Protein AF-A0A6L4A248-F1 (afdb_monomer_lite)

Radius of gyration: 23.21 Å; chains: 1; bounding box: 65×29×70 Å

pLDDT: mean 85.52, std 13.16, range [39.88, 97.88]

Secondary structure (DSSP, 8-state):
-PPPP----SS-GGGS-EEEEETTEEEEEE-SSSP---------TTS-EEEEEEEEEEETTEEEEEE-SSS-EEGGGEEEEETTEEEEGGGGSSSEE-TT-EEEEESSTTPPPPTTSSSS-S-EEEEE--S--GGGS-EEEEETTEEEEEE-SSEEEEEEEEEGGGTS-TTS-S--TT-EE--S-B-TTT-PBPPTT---HHHHHHHTT-EEEE-SS-EEEE-TT--EEEE--HHHHHHHHHHHHT-TTEEEEE----SSGGGGEEEEE-

Foldseek 3Di:
DDDDDDDDDDPPPLVAKDFDDDPNHGQDIAHHPPRDGDRDPPDDPPFQKDKWKWKWADDQFKIKIFTQDQFKAFQLFKKKDDPQDIDGHCLQVDGTAHHGAMEMEGQDPPDDDGPPPPPPRPDYHYRYDPRDPPVVAKIFIGGNNHTQDIDHDRMDMTMDMDRLVSQQDPQLADDGPRKDFDAQFAALPPRDGDHTQDFHPQNLLVVVVFGWDDDLAFIFTAHPVRDGDGTCDQVNQQVRLCNRRVNSQKGWGQCAPDPRSHRSIGIMGD

Structure (mmCIF, N/CA/C/O backbone):
data_AF-A0A6L4A248-F1
#
_entry.id   AF-A0A6L4A248-F1
#
loop_
_atom_site.group_PDB
_atom_site.id
_atom_site.type_symbol
_atom_site.label_atom_id
_atom_site.label_alt_id
_atom_site.label_comp_id
_atom_site.label_asym_id
_atom_site.label_entity_id
_atom_site.label_seq_id
_atom_site.pdbx_PDB_ins_code
_atom_site.Cartn_x
_atom_site.Cartn_y
_atom_site.Cartn_z
_atom_site.occupancy
_atom_site.B_iso_or_equiv
_atom_site.auth_seq_id
_atom_site.auth_comp_id
_atom_site.auth_asym_id
_atom_site.auth_atom_id
_atom_site.pdbx_PDB_model_num
ATOM 1 N N . MET A 1 1 ? -38.317 -0.278 -19.609 1.00 39.88 1 MET A N 1
ATOM 2 C CA . MET A 1 1 ? -39.307 -1.100 -18.886 1.00 39.88 1 MET A CA 1
ATOM 3 C C . MET A 1 1 ? -38.969 -0.962 -17.417 1.00 39.88 1 MET A C 1
ATOM 5 O O . MET A 1 1 ? -37.850 -1.301 -17.061 1.00 39.88 1 MET A O 1
ATOM 9 N N . ALA A 1 2 ? -39.835 -0.339 -16.619 1.00 42.88 2 ALA A N 1
ATOM 10 C CA . ALA A 1 2 ? -39.637 -0.289 -15.173 1.00 42.88 2 ALA A CA 1
ATOM 11 C C . ALA A 1 2 ? -39.942 -1.686 -14.620 1.00 42.88 2 ALA A C 1
ATOM 13 O O . ALA A 1 2 ? -40.958 -2.265 -14.997 1.00 42.88 2 ALA A O 1
ATOM 14 N N . ALA A 1 3 ? -39.034 -2.250 -13.827 1.00 48.62 3 ALA A N 1
ATOM 15 C CA . ALA A 1 3 ? -39.308 -3.491 -13.117 1.00 48.62 3 ALA A CA 1
ATOM 16 C C . ALA A 1 3 ? -40.322 -3.202 -12.003 1.00 48.62 3 ALA A C 1
ATOM 18 O O . ALA A 1 3 ? -40.201 -2.183 -11.319 1.00 48.62 3 ALA A O 1
ATOM 19 N N . ASP A 1 4 ? -41.312 -4.077 -11.841 1.00 50.88 4 ASP A N 1
ATOM 20 C CA . ASP A 1 4 ? -42.254 -3.985 -10.729 1.00 50.88 4 ASP A CA 1
ATOM 21 C C . ASP A 1 4 ? -41.505 -4.148 -9.392 1.00 50.88 4 ASP A C 1
ATOM 23 O O . ASP A 1 4 ? -40.579 -4.964 -9.300 1.00 50.88 4 ASP A O 1
ATOM 27 N N . PRO A 1 5 ? -41.865 -3.380 -8.349 1.00 53.19 5 PRO A N 1
ATOM 28 C CA . PRO A 1 5 ? -41.214 -3.478 -7.051 1.00 53.19 5 PRO A CA 1
ATOM 29 C C . PRO A 1 5 ? -41.477 -4.848 -6.416 1.00 53.19 5 PRO A C 1
ATOM 31 O O . PRO A 1 5 ? -42.614 -5.312 -6.337 1.00 53.19 5 PRO A O 1
ATOM 34 N N . VAL A 1 6 ? -40.417 -5.485 -5.917 1.00 50.41 6 VAL A N 1
ATOM 35 C CA . VAL A 1 6 ? -40.531 -6.694 -5.095 1.00 50.41 6 VAL A CA 1
ATOM 36 C C . VAL A 1 6 ? -40.954 -6.270 -3.690 1.00 50.41 6 VAL A C 1
ATOM 38 O O . VAL A 1 6 ? -40.183 -5.637 -2.973 1.00 50.41 6 VAL A O 1
ATOM 41 N N . VAL A 1 7 ? -42.182 -6.608 -3.296 1.00 51.91 7 VAL A N 1
ATOM 42 C CA . VAL A 1 7 ? -42.693 -6.372 -1.939 1.00 51.91 7 VAL A CA 1
ATOM 43 C C . VAL A 1 7 ? -42.451 -7.628 -1.107 1.00 51.91 7 VAL A C 1
ATOM 45 O O . VAL A 1 7 ? -43.005 -8.686 -1.400 1.00 51.91 7 VAL A O 1
ATOM 48 N N . ILE A 1 8 ? -41.611 -7.522 -0.078 1.00 55.53 8 ILE A N 1
ATOM 49 C CA . ILE A 1 8 ? -41.390 -8.595 0.897 1.00 55.53 8 ILE A CA 1
ATOM 50 C C . ILE A 1 8 ? -42.222 -8.270 2.141 1.00 55.53 8 ILE A C 1
ATOM 52 O O . ILE A 1 8 ? -41.874 -7.374 2.906 1.00 55.53 8 ILE A O 1
ATOM 56 N N . GLU A 1 9 ? -43.326 -8.989 2.349 1.00 45.53 9 GLU A N 1
ATOM 57 C CA . GLU A 1 9 ? -44.131 -8.882 3.571 1.00 45.53 9 GLU A CA 1
ATOM 58 C C . GLU A 1 9 ? -43.537 -9.775 4.673 1.00 45.53 9 GLU A C 1
ATOM 60 O O . GLU A 1 9 ? -43.571 -11.004 4.600 1.00 45.53 9 GLU A O 1
ATOM 65 N N . GLY A 1 10 ? -42.970 -9.155 5.708 1.00 54.38 10 GLY A N 1
ATOM 66 C CA . GLY A 1 10 ? -42.380 -9.833 6.862 1.00 54.38 10 GLY A CA 1
ATOM 67 C C . GLY A 1 10 ? -42.195 -8.877 8.041 1.00 54.38 10 GLY A C 1
ATOM 68 O O . GLY A 1 10 ? -42.357 -7.668 7.886 1.00 54.38 10 GLY A O 1
ATOM 69 N N . LYS A 1 11 ? -41.881 -9.418 9.232 1.00 57.53 11 LYS A N 1
ATOM 70 C CA . LYS A 1 11 ? -41.545 -8.626 10.435 1.00 57.53 11 LYS A CA 1
ATOM 71 C C . LYS A 1 11 ? -40.567 -7.506 10.071 1.00 57.53 11 LYS A C 1
ATOM 73 O O . LYS A 1 11 ? -39.639 -7.755 9.311 1.00 57.53 11 LYS A O 1
ATOM 78 N N . GLU A 1 12 ? -40.793 -6.330 10.651 1.00 71.25 12 GLU A N 1
ATOM 79 C CA . GLU A 1 12 ? -40.175 -5.028 10.359 1.00 71.25 12 GLU A CA 1
ATOM 80 C C . GLU A 1 12 ? -38.639 -5.007 10.521 1.00 71.25 12 GLU A C 1
ATOM 82 O O . GLU A 1 12 ? -38.098 -4.323 11.387 1.00 71.25 12 GLU A O 1
ATOM 87 N N . PHE A 1 13 ? -37.916 -5.763 9.696 1.00 64.81 13 PHE A N 1
ATOM 88 C CA . PHE A 1 13 ? -36.454 -5.861 9.728 1.00 64.81 13 PHE A CA 1
ATOM 89 C C . PHE A 1 13 ? -35.781 -4.530 9.368 1.00 64.81 13 PHE A C 1
ATOM 91 O O . PHE A 1 13 ? -34.622 -4.316 9.692 1.00 64.81 13 PHE A O 1
ATOM 98 N N . TRP A 1 14 ? -36.526 -3.622 8.736 1.00 69.06 14 TRP A N 1
ATOM 99 C CA . TRP A 1 14 ? -36.091 -2.282 8.349 1.00 69.06 14 TRP A CA 1
ATOM 100 C C . TRP A 1 14 ? -36.089 -1.261 9.497 1.00 69.06 14 TRP A C 1
ATOM 102 O O . TRP A 1 14 ? -35.773 -0.096 9.271 1.00 69.06 14 TRP A O 1
ATOM 112 N N . LYS A 1 15 ? -36.467 -1.654 10.722 1.00 75.50 15 LYS A N 1
ATOM 113 C CA . LYS A 1 15 ? -36.407 -0.770 11.902 1.00 75.50 15 LYS A CA 1
ATOM 114 C C . LYS A 1 15 ? -35.016 -0.655 12.523 1.00 75.50 15 LYS A C 1
ATOM 116 O O . LYS A 1 15 ? -34.800 0.234 13.342 1.00 75.50 15 LYS A O 1
ATOM 121 N N . GLU A 1 16 ? -34.099 -1.536 12.147 1.00 71.88 16 GLU A N 1
ATOM 122 C CA . GLU A 1 16 ? -32.708 -1.528 12.590 1.0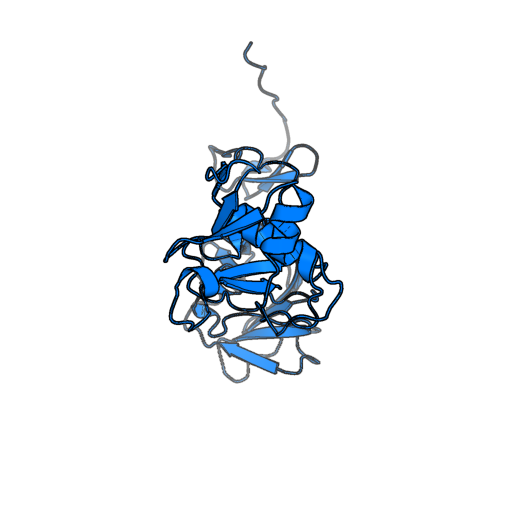0 71.88 16 GLU A CA 1
ATOM 123 C C . GLU A 1 16 ? -31.786 -1.492 11.365 1.00 71.88 16 GLU A C 1
ATOM 125 O O . GLU A 1 16 ? -32.207 -1.914 10.286 1.00 71.88 16 GLU A O 1
ATOM 130 N N . PRO A 1 17 ? -30.540 -1.004 11.496 1.00 74.44 17 PRO A N 1
ATOM 131 C CA . PRO A 1 17 ? -29.588 -1.028 10.399 1.00 74.44 17 PRO A CA 1
ATOM 132 C C . PRO A 1 17 ? -29.391 -2.441 9.847 1.00 74.44 17 PRO A C 1
ATOM 134 O O . PRO A 1 17 ? -29.065 -3.363 10.596 1.00 74.44 17 PRO A O 1
ATOM 137 N N . PHE A 1 18 ? -29.552 -2.614 8.535 1.00 77.75 18 PHE A N 1
ATOM 138 C CA . PHE A 1 18 ? -29.383 -3.915 7.884 1.00 77.75 18 PHE A CA 1
ATOM 139 C C . PHE A 1 18 ? -28.429 -3.845 6.695 1.00 77.75 18 PHE A C 1
ATOM 141 O O . PHE A 1 18 ? -28.383 -2.856 5.966 1.00 77.75 18 PHE A O 1
ATOM 148 N N . ALA A 1 19 ? -27.660 -4.914 6.496 1.00 73.88 19 ALA A N 1
ATOM 149 C CA . ALA A 1 19 ? -26.814 -5.089 5.322 1.00 73.88 19 ALA A CA 1
ATOM 150 C C . ALA A 1 19 ? -27.663 -5.430 4.094 1.00 73.88 19 ALA A C 1
ATOM 152 O O . ALA A 1 19 ? -28.585 -6.245 4.166 1.00 73.88 19 ALA A O 1
ATOM 153 N N . VAL A 1 20 ? -27.309 -4.857 2.950 1.00 78.62 20 VAL A N 1
ATOM 154 C CA . VAL A 1 20 ? -27.891 -5.187 1.652 1.00 78.62 20 VAL A CA 1
ATOM 155 C C . VAL A 1 20 ? -26.836 -5.899 0.822 1.00 78.62 20 VAL A C 1
ATOM 157 O O . VAL A 1 20 ? -25.714 -5.415 0.674 1.00 78.62 20 VAL A O 1
ATOM 160 N N . TYR A 1 21 ? -27.208 -7.054 0.276 1.00 72.81 21 TYR A N 1
ATOM 161 C CA . TYR A 1 21 ? -26.350 -7.876 -0.569 1.00 72.81 21 TYR A CA 1
ATOM 162 C C . TYR A 1 21 ? -26.953 -8.002 -1.969 1.00 72.81 21 TYR A C 1
ATOM 164 O O . TYR A 1 21 ? -28.164 -8.166 -2.114 1.00 72.81 21 TYR A O 1
ATOM 172 N N . TYR A 1 22 ? -26.105 -7.977 -2.993 1.00 72.00 22 TYR A N 1
ATOM 173 C CA . TYR A 1 22 ? -26.447 -8.330 -4.366 1.00 72.00 22 TYR A CA 1
ATOM 174 C C . TYR A 1 22 ? -25.532 -9.469 -4.807 1.00 72.00 22 TYR A C 1
ATOM 176 O O . TYR A 1 22 ? -24.316 -9.306 -4.817 1.00 72.00 22 TYR A O 1
ATOM 184 N N . ASP A 1 23 ? -26.114 -10.625 -5.130 1.00 67.31 23 ASP A N 1
ATOM 185 C CA . ASP A 1 23 ? -25.369 -11.824 -5.543 1.00 67.31 23 ASP A CA 1
ATOM 186 C C . ASP A 1 23 ? -24.220 -12.179 -4.576 1.00 67.31 23 ASP A C 1
ATOM 188 O O . ASP A 1 23 ? -23.070 -12.347 -4.966 1.00 67.31 23 ASP A O 1
ATOM 192 N N . THR A 1 24 ? -24.523 -12.216 -3.271 1.00 60.50 24 THR A N 1
ATOM 193 C CA . THR A 1 24 ? -23.576 -12.425 -2.146 1.00 60.50 24 THR A CA 1
ATOM 194 C C . THR A 1 24 ? -22.569 -11.300 -1.879 1.00 60.50 24 THR A C 1
ATOM 196 O O . THR A 1 24 ? -21.885 -11.323 -0.857 1.00 60.50 24 THR A O 1
ATOM 199 N N . VAL A 1 25 ? -22.521 -10.266 -2.719 1.00 55.03 25 VAL A N 1
ATOM 200 C CA . VAL A 1 25 ? -21.659 -9.096 -2.521 1.00 55.03 25 VAL A CA 1
ATOM 201 C C . VAL A 1 25 ? -22.379 -8.064 -1.664 1.00 55.03 25 VAL A C 1
ATOM 203 O O . VAL A 1 25 ? -23.478 -7.629 -2.001 1.00 55.03 25 VAL A O 1
ATOM 206 N N . LEU A 1 26 ? -21.756 -7.641 -0.564 1.00 68.38 26 LEU A N 1
ATOM 207 C CA . LEU A 1 26 ? -22.246 -6.526 0.246 1.00 68.38 26 LEU A CA 1
ATOM 208 C C . LEU A 1 26 ? -22.247 -5.241 -0.600 1.00 68.38 26 LEU A C 1
ATOM 210 O O . LEU A 1 26 ? -21.185 -4.752 -0.988 1.00 68.38 26 LEU A O 1
ATOM 214 N N . VAL A 1 27 ? -23.437 -4.705 -0.880 1.00 77.00 27 VAL A N 1
ATOM 215 C CA . VAL A 1 27 ? -23.632 -3.471 -1.664 1.00 77.00 27 VAL A CA 1
ATOM 216 C C . VAL A 1 27 ? -23.826 -2.238 -0.790 1.00 77.00 27 VAL A C 1
ATOM 218 O O . VAL A 1 27 ? -23.579 -1.129 -1.250 1.00 77.00 27 VAL A O 1
ATOM 221 N N . GLY A 1 28 ? -24.208 -2.406 0.474 1.00 73.88 28 GLY A N 1
ATOM 222 C CA . GLY A 1 28 ? -24.272 -1.305 1.429 1.00 73.88 28 GLY A CA 1
ATOM 223 C C . GLY A 1 28 ? -25.037 -1.677 2.687 1.00 73.88 28 GLY A C 1
ATOM 224 O O . GLY A 1 28 ? -25.410 -2.832 2.878 1.00 73.88 28 GLY A O 1
ATOM 225 N N . PHE A 1 29 ? -25.273 -0.689 3.541 1.00 75.62 29 PHE A N 1
ATOM 226 C CA . PHE A 1 29 ? -26.127 -0.820 4.713 1.00 75.62 29 PHE A CA 1
ATOM 227 C C . PHE A 1 29 ? -27.219 0.229 4.661 1.00 75.62 29 PHE A C 1
ATOM 229 O O . PHE A 1 29 ? -27.031 1.332 4.152 1.00 75.62 29 PHE A O 1
ATOM 236 N N . CYS A 1 30 ? -28.365 -0.147 5.192 1.00 80.50 30 CYS A N 1
ATOM 237 C CA . CYS A 1 30 ? -29.533 0.688 5.241 1.00 80.50 30 CYS A CA 1
ATOM 238 C C . CYS A 1 30 ? -29.743 1.170 6.671 1.00 80.50 30 CYS A C 1
ATOM 240 O O . CYS A 1 30 ? -30.209 0.406 7.508 1.00 80.50 30 CYS A O 1
ATOM 242 N N . GLU A 1 31 ? -29.344 2.407 6.968 1.00 75.00 31 GLU A N 1
ATOM 243 C CA . GLU A 1 31 ? -29.397 2.952 8.334 1.00 75.00 31 GLU A CA 1
ATOM 244 C C . GLU A 1 31 ? -30.699 3.705 8.643 1.00 75.00 31 GLU A C 1
ATOM 246 O O . GLU A 1 31 ? -31.037 3.898 9.810 1.00 75.00 31 GLU A O 1
ATOM 251 N N . SER A 1 32 ? -31.434 4.146 7.617 1.00 72.44 32 SER A N 1
ATOM 252 C CA . SER A 1 32 ? -32.710 4.854 7.769 1.00 72.44 32 SER A CA 1
ATOM 253 C C . SER A 1 32 ?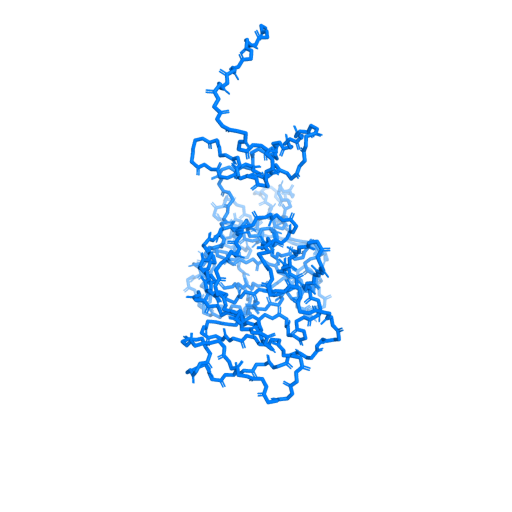 -33.597 4.705 6.530 1.00 72.44 32 SER A C 1
ATOM 255 O O . SER A 1 32 ? -33.117 4.399 5.439 1.00 72.44 32 SER A O 1
ATOM 257 N N . ASP A 1 33 ? -34.899 4.912 6.715 1.00 71.62 33 ASP A N 1
ATOM 258 C CA . ASP A 1 33 ? -35.909 4.922 5.654 1.00 71.62 33 ASP A CA 1
ATOM 259 C C . ASP A 1 33 ? -36.194 6.384 5.232 1.00 71.62 33 ASP A C 1
ATOM 261 O O . ASP A 1 33 ? -36.547 7.188 6.104 1.00 71.62 33 ASP A O 1
ATOM 265 N N . PRO A 1 34 ? -36.037 6.778 3.947 1.00 70.06 34 PRO A N 1
ATOM 266 C CA . PRO A 1 34 ? -35.736 5.951 2.776 1.00 70.06 34 PRO A CA 1
ATOM 267 C C . PRO A 1 34 ? -34.256 5.621 2.576 1.00 70.06 34 PRO A C 1
ATOM 269 O O . PRO A 1 34 ? -33.368 6.465 2.685 1.00 70.06 34 PRO A O 1
ATOM 272 N N . CYS A 1 35 ? -34.024 4.381 2.155 1.00 75.19 35 CYS A N 1
ATOM 273 C CA . CYS A 1 35 ? -32.708 3.850 1.842 1.00 75.19 35 CYS A CA 1
ATOM 274 C C . CYS A 1 35 ? -32.262 4.229 0.431 1.00 75.19 35 CYS A C 1
ATOM 276 O O . CYS A 1 35 ? -32.857 3.776 -0.548 1.00 75.19 35 CYS A O 1
ATOM 278 N N . SER A 1 36 ? -31.191 5.009 0.305 1.00 73.25 36 SER A N 1
ATOM 279 C CA . SER A 1 36 ? -30.532 5.233 -0.986 1.00 73.25 36 SER A CA 1
ATOM 280 C C . SER A 1 36 ? -29.199 4.496 -1.005 1.00 73.25 36 SER A C 1
ATOM 282 O O . SER A 1 36 ? -28.270 4.876 -0.301 1.00 73.25 36 SER A O 1
ATOM 284 N N . LEU A 1 37 ? -29.118 3.428 -1.799 1.00 73.31 37 LEU A N 1
ATOM 285 C CA . LEU A 1 37 ? -27.870 2.714 -2.060 1.00 73.31 37 LEU A CA 1
ATOM 286 C C . LEU A 1 37 ? -27.261 3.257 -3.351 1.00 73.31 37 LEU A C 1
ATOM 288 O O . LEU A 1 37 ? -27.838 3.101 -4.428 1.00 73.31 37 LEU A O 1
ATOM 292 N N . GLU A 1 38 ? -26.091 3.880 -3.255 1.00 63.72 38 GLU A N 1
ATOM 293 C CA . GLU A 1 38 ? -25.296 4.198 -4.436 1.00 63.72 38 GLU A CA 1
ATOM 294 C C . GLU A 1 38 ? -24.506 2.957 -4.850 1.00 63.72 38 GLU A C 1
ATOM 296 O O . GLU A 1 38 ? -23.556 2.541 -4.187 1.00 63.72 38 GLU A O 1
ATOM 301 N N . PHE A 1 39 ? -24.898 2.350 -5.971 1.00 61.62 39 PHE A N 1
ATOM 302 C CA . PHE A 1 39 ? -24.076 1.334 -6.613 1.00 61.62 39 PHE A CA 1
ATOM 303 C C . PHE A 1 39 ? -22.828 2.021 -7.161 1.00 61.62 39 PHE A C 1
ATOM 305 O O . PHE A 1 39 ? -22.884 2.687 -8.198 1.00 61.62 39 PHE A O 1
ATOM 312 N N . ALA A 1 40 ? -21.700 1.867 -6.466 1.00 57.50 40 ALA A N 1
ATOM 313 C CA . ALA A 1 40 ? -20.421 2.285 -7.013 1.00 57.50 40 ALA A CA 1
ATOM 314 C C . ALA A 1 40 ? -20.237 1.606 -8.387 1.00 57.50 40 ALA A C 1
ATOM 316 O O . ALA A 1 40 ? -20.483 0.398 -8.502 1.00 57.50 40 ALA A O 1
ATOM 317 N N . PRO A 1 41 ? -19.851 2.352 -9.440 1.00 55.50 41 PRO A N 1
ATOM 318 C CA . PRO A 1 41 ? -19.616 1.770 -10.755 1.00 55.50 41 PRO A CA 1
ATOM 319 C C . PRO A 1 41 ? -18.637 0.606 -10.612 1.00 55.50 41 PRO A C 1
ATOM 321 O O . PRO A 1 41 ? -17.614 0.741 -9.938 1.00 55.50 41 PRO A O 1
ATOM 324 N N . GLN A 1 42 ? -18.973 -0.545 -11.203 1.00 50.94 42 GLN A N 1
ATOM 325 C CA . GLN A 1 42 ? -18.126 -1.731 -11.124 1.00 50.94 42 GLN A CA 1
ATOM 326 C C . GLN A 1 42 ? -16.733 -1.374 -11.643 1.00 50.94 42 GLN A C 1
ATOM 328 O O . GLN A 1 42 ? -16.558 -1.064 -12.823 1.00 50.94 42 GLN A O 1
ATOM 333 N N . GLN A 1 43 ? -15.755 -1.350 -10.736 1.00 55.44 43 GLN A N 1
ATOM 334 C CA . GLN A 1 43 ? -14.371 -1.092 -11.097 1.00 55.44 43 GLN A CA 1
ATOM 335 C C . GLN A 1 43 ? -13.890 -2.171 -12.075 1.00 55.44 43 GLN A C 1
ATOM 337 O O . GLN A 1 43 ? -14.368 -3.309 -12.014 1.00 55.44 43 GLN A O 1
ATOM 342 N N . PRO A 1 44 ? -12.982 -1.831 -13.006 1.00 55.59 44 PRO A N 1
ATOM 343 C CA . PRO A 1 44 ? -12.489 -2.776 -13.995 1.00 55.59 44 PRO A CA 1
ATOM 344 C C . PRO A 1 44 ? -11.975 -4.045 -13.309 1.00 55.59 44 PRO A C 1
ATOM 346 O O . PRO A 1 44 ? -11.101 -4.005 -12.448 1.00 55.59 44 PRO A O 1
ATOM 349 N N . ILE A 1 45 ? -12.529 -5.178 -13.734 1.00 59.22 45 ILE A N 1
ATOM 350 C CA . ILE A 1 45 ? -12.454 -6.510 -13.106 1.00 59.22 45 ILE A CA 1
ATOM 351 C C . ILE A 1 45 ? -11.025 -7.096 -13.007 1.00 59.22 45 ILE A C 1
ATOM 353 O O . ILE A 1 45 ? -10.848 -8.196 -12.499 1.00 59.22 45 ILE A O 1
ATOM 357 N N . ASN A 1 46 ? -10.005 -6.375 -13.483 1.00 78.19 46 ASN A N 1
ATOM 358 C CA . ASN A 1 46 ? -8.621 -6.841 -13.608 1.00 78.19 46 ASN A CA 1
ATOM 359 C C . ASN A 1 46 ? -7.598 -5.970 -12.856 1.00 78.19 46 ASN A C 1
ATOM 361 O O . ASN A 1 46 ? -6.396 -6.137 -13.067 1.00 78.19 46 ASN A O 1
ATOM 365 N N . GLU A 1 47 ? -8.026 -5.018 -12.023 1.00 79.75 47 GLU A N 1
ATOM 366 C CA . GLU A 1 47 ? -7.065 -4.273 -11.205 1.00 79.75 47 GLU A CA 1
ATOM 367 C C . GLU A 1 47 ? -6.452 -5.193 -10.128 1.00 79.75 47 GLU A C 1
ATOM 369 O O . GLU A 1 47 ? -7.200 -5.894 -9.442 1.00 79.75 47 GLU A O 1
ATOM 374 N N . PRO A 1 48 ? -5.115 -5.208 -9.945 1.00 82.62 48 PRO A N 1
ATOM 375 C CA . PRO A 1 48 ? -4.490 -5.926 -8.842 1.00 82.62 48 PRO A CA 1
ATOM 376 C C . PRO A 1 48 ? -5.084 -5.494 -7.499 1.00 82.62 48 PRO A C 1
ATOM 378 O O . PRO A 1 48 ? -5.202 -4.301 -7.213 1.00 82.62 48 PRO A O 1
ATOM 381 N N . GLN A 1 49 ? -5.427 -6.470 -6.662 1.00 87.38 49 GLN A N 1
ATOM 382 C CA . GLN A 1 49 ? -5.973 -6.233 -5.330 1.00 87.38 49 GLN A CA 1
ATOM 383 C C . GLN A 1 49 ? -5.008 -6.714 -4.250 1.00 87.38 49 GLN A C 1
ATOM 385 O O . GLN A 1 49 ? -4.284 -7.695 -4.433 1.00 87.38 49 GLN A O 1
ATOM 390 N N . VAL A 1 50 ? -5.034 -6.032 -3.107 1.00 87.94 50 VAL A N 1
ATOM 391 C CA . VAL A 1 50 ? -4.383 -6.477 -1.872 1.00 87.94 50 VAL A CA 1
ATOM 392 C C . VAL A 1 50 ? -5.467 -6.978 -0.927 1.00 87.94 50 VAL A C 1
ATOM 394 O O . VAL A 1 50 ? -6.409 -6.247 -0.617 1.00 87.94 50 VAL A O 1
ATOM 397 N N . GLY A 1 51 ? -5.345 -8.239 -0.513 1.00 91.69 51 GLY A N 1
ATOM 398 C CA . GLY A 1 51 ? -6.220 -8.852 0.481 1.00 91.69 51 GLY A CA 1
ATOM 399 C C . GLY A 1 51 ? -5.719 -8.583 1.896 1.00 91.69 51 GLY A C 1
ATOM 400 O O . GLY A 1 51 ? -4.537 -8.774 2.182 1.00 91.69 51 GLY A O 1
ATOM 401 N N . TYR A 1 52 ? -6.634 -8.178 2.767 1.00 95.12 52 TYR A N 1
ATOM 402 C CA . TYR A 1 52 ? -6.426 -7.935 4.185 1.00 95.12 52 TYR A CA 1
ATOM 403 C C . TYR A 1 52 ? -7.390 -8.787 5.012 1.00 95.12 52 TYR A C 1
ATOM 405 O O . TYR A 1 52 ? -8.510 -9.074 4.596 1.00 95.12 52 TYR A O 1
ATOM 413 N N . ALA A 1 53 ? -6.940 -9.156 6.201 1.00 96.44 53 ALA A N 1
ATOM 414 C CA . ALA A 1 53 ? -7.660 -9.928 7.196 1.00 96.44 53 ALA A CA 1
ATOM 415 C C . ALA A 1 53 ? -7.341 -9.300 8.550 1.00 96.44 53 ALA A C 1
ATOM 417 O O . ALA A 1 53 ? -6.175 -9.212 8.953 1.00 96.44 53 ALA A O 1
ATOM 418 N N . LEU A 1 54 ? -8.373 -8.810 9.224 1.00 96.06 54 LEU A N 1
ATOM 419 C CA . LEU A 1 54 ? -8.260 -8.128 10.506 1.00 96.06 54 LEU A CA 1
ATOM 420 C C . LEU A 1 54 ? -8.999 -8.916 11.559 1.00 96.06 54 LEU A C 1
ATOM 422 O O . LEU A 1 54 ? -10.097 -9.405 11.312 1.00 96.06 54 LEU A O 1
ATOM 426 N N . MET A 1 55 ? -8.432 -8.959 12.754 1.00 96.19 55 MET A N 1
ATOM 427 C CA . MET A 1 55 ? -9.175 -9.323 13.948 1.00 96.19 55 MET A CA 1
ATOM 428 C C . MET A 1 55 ? -9.302 -8.082 14.821 1.00 96.19 55 MET A C 1
ATOM 430 O O . MET A 1 55 ? -8.305 -7.444 15.157 1.00 96.19 55 MET A O 1
ATOM 434 N N . ILE A 1 56 ? -10.534 -7.730 15.166 1.00 96.38 56 ILE A N 1
ATOM 435 C CA . ILE A 1 56 ? -10.841 -6.602 16.038 1.00 96.38 56 ILE A CA 1
ATOM 436 C C . ILE A 1 56 ? -11.440 -7.168 17.315 1.00 96.38 56 ILE A C 1
ATOM 438 O O . ILE A 1 56 ? -12.400 -7.935 17.271 1.00 96.38 56 ILE A O 1
ATOM 442 N N . GLY A 1 57 ? -10.852 -6.801 18.446 1.00 95.19 57 GLY A N 1
ATOM 443 C CA . GLY A 1 57 ? -11.303 -7.194 19.773 1.00 95.19 57 GLY A CA 1
ATOM 444 C C . GLY A 1 57 ? -11.612 -5.964 20.603 1.00 95.19 57 GLY A C 1
ATOM 445 O O . GLY A 1 57 ? -10.932 -4.949 20.483 1.00 95.19 57 GLY A O 1
ATOM 446 N N . ARG A 1 58 ? -12.619 -6.044 21.462 1.00 94.00 58 ARG A N 1
ATOM 447 C CA . ARG A 1 58 ? -12.979 -4.963 22.375 1.00 94.00 58 ARG A CA 1
ATOM 448 C C . ARG A 1 58 ? -13.292 -5.485 23.766 1.00 94.00 58 ARG A C 1
ATOM 450 O O . ARG A 1 58 ? -13.785 -6.598 23.938 1.00 94.00 58 ARG A O 1
ATOM 457 N N . ASP A 1 59 ? -13.026 -4.624 24.730 1.00 92.88 59 ASP A N 1
ATOM 458 C CA . ASP A 1 59 ? -13.455 -4.715 26.115 1.00 92.88 59 ASP A CA 1
ATOM 459 C C . ASP A 1 59 ? -13.986 -3.331 26.535 1.00 92.88 59 ASP A C 1
ATOM 461 O O . ASP A 1 59 ? -13.913 -2.353 25.784 1.00 92.88 59 ASP A O 1
ATOM 465 N N . LYS A 1 60 ? -14.514 -3.228 27.751 1.00 90.81 60 LYS A N 1
ATOM 466 C CA . LYS A 1 60 ? -15.030 -1.991 28.331 1.00 90.81 60 LYS A CA 1
ATOM 467 C C . LYS A 1 60 ? -14.029 -0.837 28.246 1.00 90.81 60 LYS A C 1
ATOM 469 O O . LYS A 1 60 ? -14.409 0.292 27.975 1.00 90.81 60 LYS A O 1
ATOM 474 N N . ASP A 1 61 ? -12.748 -1.112 28.474 1.00 90.06 61 ASP A N 1
ATOM 475 C CA . ASP A 1 61 ? -11.719 -0.072 28.580 1.00 90.06 61 ASP A CA 1
ATOM 476 C C . ASP A 1 61 ? -10.704 -0.097 27.424 1.00 90.06 61 ASP A C 1
ATOM 478 O O . ASP A 1 61 ? -9.738 0.674 27.438 1.00 90.06 61 ASP A O 1
ATOM 482 N N . SER A 1 62 ? -10.885 -0.982 26.436 1.00 91.88 62 SER A N 1
ATOM 483 C CA . SER A 1 62 ? -9.924 -1.141 25.345 1.00 91.88 62 SER A CA 1
ATOM 484 C C . SER A 1 62 ? -10.534 -1.607 24.024 1.00 91.88 62 SER A C 1
ATOM 486 O O . SER A 1 62 ? -11.530 -2.326 23.974 1.00 91.88 62 SER A O 1
ATOM 488 N N . LEU A 1 63 ? -9.884 -1.214 22.933 1.00 93.62 63 LEU A N 1
ATOM 489 C CA . LEU A 1 63 ? -10.174 -1.649 21.572 1.00 93.62 63 LEU A CA 1
ATOM 490 C C . LEU A 1 63 ? -8.856 -2.024 20.905 1.00 93.62 63 LEU A C 1
ATOM 492 O O . LEU A 1 63 ? -7.916 -1.237 20.911 1.00 93.62 63 LEU A O 1
ATOM 496 N N . ALA A 1 64 ? -8.783 -3.212 20.329 1.00 93.81 64 ALA A N 1
ATOM 497 C CA . ALA A 1 64 ? -7.593 -3.737 19.687 1.00 93.81 64 ALA A CA 1
ATOM 498 C C . ALA A 1 64 ? -7.876 -4.066 18.222 1.00 93.81 64 ALA A C 1
ATOM 500 O O . ALA A 1 64 ? -8.907 -4.659 17.904 1.00 93.81 64 ALA A O 1
ATOM 501 N N . VAL A 1 65 ? -6.937 -3.718 17.344 1.00 95.00 65 VAL A N 1
ATOM 502 C CA . VAL A 1 65 ? -6.928 -4.141 15.940 1.00 95.00 65 VAL A CA 1
ATOM 503 C C . VAL A 1 65 ? -5.646 -4.917 15.690 1.00 95.00 65 VAL A C 1
ATOM 505 O O . VAL A 1 65 ? -4.549 -4.415 15.935 1.00 95.00 65 VAL A O 1
ATOM 508 N N . PHE A 1 66 ? -5.796 -6.139 15.193 1.00 94.19 66 PHE A N 1
ATOM 509 C CA . PHE A 1 66 ? -4.715 -7.065 14.892 1.00 94.19 66 PHE A CA 1
ATOM 510 C C . PHE A 1 66 ? -4.684 -7.351 13.391 1.00 94.19 66 PHE A C 1
ATOM 512 O O . PHE A 1 66 ? -5.708 -7.723 12.807 1.00 94.19 66 PHE A O 1
ATOM 519 N N . ASN A 1 67 ? -3.514 -7.204 12.768 1.00 94.31 67 ASN A N 1
ATOM 520 C CA . ASN A 1 67 ? -3.336 -7.548 11.361 1.00 94.31 67 ASN A CA 1
ATOM 521 C C . ASN A 1 67 ? -2.961 -9.032 11.214 1.00 94.31 67 ASN A C 1
ATOM 523 O O . ASN A 1 67 ? -1.860 -9.443 11.582 1.00 94.31 67 ASN A O 1
ATOM 527 N N . LEU A 1 68 ? -3.875 -9.828 10.649 1.00 93.75 68 LEU A N 1
ATOM 528 C CA . LEU A 1 68 ? -3.669 -11.257 10.384 1.00 93.75 68 LEU A CA 1
ATOM 529 C C . LEU A 1 68 ? -2.941 -11.519 9.055 1.00 93.75 68 LEU A C 1
ATOM 531 O O . LEU A 1 68 ? -2.669 -12.673 8.724 1.00 93.75 68 LEU A O 1
ATOM 535 N N . THR A 1 69 ? -2.655 -10.482 8.262 1.00 91.56 69 THR A N 1
ATOM 536 C CA . THR A 1 69 ? -2.063 -10.641 6.927 1.00 91.56 69 THR A CA 1
ATOM 537 C C . THR A 1 69 ? -0.576 -10.391 6.879 1.00 91.56 69 THR A C 1
ATOM 539 O O . THR A 1 69 ? -0.012 -9.664 7.685 1.00 91.56 69 THR A O 1
ATOM 542 N N . VAL A 1 70 ? 0.060 -10.991 5.870 1.00 86.31 70 VAL A N 1
ATOM 543 C CA . VAL A 1 70 ? 1.487 -10.803 5.593 1.00 86.31 70 VAL A CA 1
ATOM 544 C C . VAL A 1 70 ? 1.793 -9.362 5.180 1.00 86.31 70 VAL A C 1
ATOM 546 O O . VAL A 1 70 ? 2.847 -8.840 5.536 1.00 86.31 70 VAL A O 1
ATOM 549 N N . ALA A 1 71 ? 0.879 -8.724 4.445 1.00 86.25 71 ALA A N 1
ATOM 550 C CA . ALA A 1 71 ? 1.027 -7.344 4.009 1.00 86.25 71 ALA A CA 1
ATOM 551 C C . ALA A 1 71 ? 0.842 -6.376 5.185 1.00 86.25 71 ALA A C 1
ATOM 553 O O . ALA A 1 71 ? -0.033 -6.564 6.032 1.00 86.25 71 ALA A O 1
ATOM 554 N N . GLY A 1 72 ? 1.631 -5.301 5.209 1.00 88.81 72 GLY A N 1
ATOM 555 C CA . GLY A 1 72 ? 1.384 -4.189 6.122 1.00 88.81 72 GLY A CA 1
ATOM 556 C C . GLY A 1 72 ? 0.032 -3.540 5.819 1.00 88.81 72 GLY A C 1
ATOM 557 O O . GLY A 1 72 ? -0.280 -3.284 4.655 1.00 88.81 72 GLY A O 1
ATOM 558 N N . LEU A 1 73 ? -0.766 -3.281 6.856 1.00 92.06 73 LEU A N 1
ATOM 559 C CA . LEU A 1 73 ? -2.057 -2.600 6.780 1.00 92.06 73 LEU A CA 1
ATOM 560 C C . LEU A 1 73 ? -1.880 -1.111 7.110 1.00 92.06 73 LEU A C 1
ATOM 562 O O . LEU A 1 73 ? -1.681 -0.784 8.283 1.00 92.06 73 LEU A O 1
ATOM 566 N N . PRO A 1 74 ? -1.989 -0.196 6.134 1.00 91.88 74 PRO A N 1
ATOM 567 C CA . PRO A 1 74 ? -1.992 1.238 6.399 1.00 91.88 74 PRO A CA 1
ATOM 568 C C . PRO A 1 74 ? -3.205 1.658 7.242 1.00 91.88 74 PRO A C 1
ATOM 570 O O . PRO A 1 74 ? -4.354 1.561 6.812 1.00 91.88 74 PRO A O 1
ATOM 573 N N . LEU A 1 75 ? -2.966 2.197 8.437 1.00 91.81 75 LEU A N 1
ATOM 574 C CA . LEU A 1 75 ? -4.045 2.634 9.330 1.00 91.81 75 LEU A CA 1
ATOM 575 C C . LEU A 1 75 ? -4.635 3.994 8.951 1.00 91.81 75 LEU A C 1
ATOM 577 O O . LEU A 1 75 ? -5.739 4.321 9.380 1.00 91.81 75 LEU A O 1
ATOM 581 N N . ALA A 1 76 ? -3.951 4.756 8.093 1.00 89.56 76 ALA A N 1
ATOM 582 C CA . ALA A 1 76 ? -4.435 6.038 7.580 1.00 89.56 76 ALA A CA 1
ATOM 583 C C . ALA A 1 76 ? -5.827 5.939 6.925 1.00 89.56 76 ALA A C 1
ATOM 585 O O . ALA A 1 76 ? -6.580 6.912 6.921 1.00 89.56 76 ALA A O 1
ATOM 586 N N . HIS A 1 77 ? -6.168 4.764 6.392 1.00 91.69 77 HIS A N 1
ATOM 587 C CA . HIS A 1 77 ? -7.430 4.510 5.704 1.00 91.69 77 HIS A CA 1
ATOM 588 C C . HIS A 1 77 ? -8.454 3.767 6.561 1.00 91.69 77 HIS A C 1
ATOM 590 O O . HIS A 1 77 ? -9.613 3.708 6.156 1.00 91.69 77 HIS A O 1
ATOM 596 N N . LEU A 1 78 ? -8.054 3.207 7.707 1.00 95.06 78 LEU A N 1
ATOM 597 C CA . LEU A 1 78 ? -8.945 2.462 8.588 1.00 95.06 78 LEU A CA 1
ATOM 598 C C . LEU A 1 78 ? -9.721 3.430 9.484 1.00 95.06 78 LEU A C 1
ATOM 600 O O . LEU A 1 78 ? -9.122 4.227 10.217 1.00 95.06 78 LEU A O 1
ATOM 604 N N . SER A 1 79 ? -11.046 3.307 9.476 1.00 95.12 79 SER A N 1
ATOM 605 C CA . SER A 1 79 ? -11.911 3.977 10.438 1.00 95.12 79 SER A CA 1
ATOM 606 C C . SER A 1 79 ? -12.952 3.041 11.045 1.00 95.12 79 SER A C 1
ATOM 608 O O . SER A 1 79 ? -13.506 2.163 10.388 1.00 95.12 79 SER A O 1
ATOM 610 N N . LEU A 1 80 ? -13.205 3.230 12.336 1.00 95.62 80 LEU A N 1
ATOM 611 C CA . LEU A 1 80 ? -14.226 2.540 13.115 1.00 95.62 80 LEU A CA 1
ATOM 612 C C . LEU A 1 80 ? -15.233 3.591 13.562 1.00 95.62 80 LEU A C 1
ATOM 614 O O . LEU A 1 80 ? -14.828 4.588 14.160 1.00 95.62 80 LEU A O 1
ATOM 618 N N . VAL A 1 81 ? -16.512 3.406 13.241 1.00 93.69 81 VAL A N 1
ATOM 619 C CA . VAL A 1 81 ? -17.522 4.465 13.385 1.00 93.69 81 VAL A CA 1
ATOM 620 C C . VAL A 1 81 ? -18.838 3.899 13.907 1.00 93.69 81 VAL A C 1
ATOM 622 O O . VAL A 1 81 ? -19.308 2.859 13.444 1.00 93.69 81 VAL A O 1
ATOM 625 N N . ASN A 1 82 ? -19.467 4.611 14.841 1.00 92.19 82 ASN A N 1
ATOM 626 C CA . ASN A 1 82 ? -20.890 4.472 15.136 1.00 92.19 82 ASN A CA 1
ATOM 627 C C . ASN A 1 82 ? -21.500 5.818 15.561 1.00 92.19 82 ASN A C 1
ATOM 629 O O . ASN A 1 82 ? -20.857 6.862 15.497 1.00 92.19 82 ASN A O 1
ATOM 633 N N . GLN A 1 83 ? -22.754 5.797 16.013 1.00 89.06 83 GLN A N 1
ATOM 634 C CA . GLN A 1 83 ? -23.483 7.003 16.428 1.00 89.06 83 GLN A CA 1
ATOM 635 C C . GLN A 1 83 ? -22.866 7.724 17.641 1.00 89.06 83 GLN A C 1
ATOM 637 O O . GLN A 1 83 ? -23.174 8.889 17.876 1.00 89.06 83 GLN A O 1
ATOM 642 N N . SER A 1 84 ? -22.035 7.039 18.430 1.00 89.31 84 SER A N 1
ATOM 643 C CA . SER A 1 84 ? -21.412 7.573 19.645 1.00 89.31 84 SER A CA 1
ATOM 644 C C . SER A 1 84 ? -19.998 8.108 19.412 1.00 89.31 84 SER A C 1
ATOM 646 O O . SER A 1 84 ? -19.484 8.829 20.260 1.00 89.31 84 SER A O 1
ATOM 648 N N . GLY A 1 85 ? -19.353 7.784 18.290 1.00 90.50 85 GLY A N 1
ATOM 649 C CA . GLY A 1 85 ? -18.004 8.264 18.020 1.00 90.50 85 GLY A CA 1
ATOM 650 C C . GLY A 1 85 ? -17.314 7.583 16.847 1.00 90.50 85 GLY A C 1
ATOM 651 O O . GLY A 1 85 ? -17.873 6.719 16.170 1.00 90.50 85 GLY A O 1
ATOM 652 N N . GLN A 1 86 ? -16.069 8.002 16.618 1.00 92.06 86 GLN A N 1
ATOM 653 C CA . GLN A 1 86 ? -15.217 7.454 15.573 1.00 92.06 86 GLN A CA 1
ATOM 654 C C . GLN A 1 86 ? -13.743 7.401 15.982 1.00 92.06 86 GLN A C 1
ATOM 656 O O . GLN A 1 86 ? -13.253 8.258 16.725 1.00 92.06 86 GLN A O 1
ATOM 661 N N . LEU A 1 87 ? -13.032 6.434 15.410 1.00 91.56 87 LEU A N 1
ATOM 662 C CA . LEU A 1 87 ? -11.580 6.310 15.450 1.00 91.56 87 LEU A CA 1
ATOM 663 C C . LEU A 1 87 ? -11.062 6.139 14.024 1.00 91.56 87 LEU A C 1
ATOM 665 O O . LEU A 1 87 ? -11.489 5.222 13.332 1.00 91.56 87 LEU A O 1
ATOM 669 N N . SER A 1 88 ? -10.179 7.021 13.563 1.00 90.88 88 SER A N 1
ATOM 670 C CA . SER A 1 88 ? -9.766 7.085 12.160 1.00 90.88 88 SER A CA 1
ATOM 671 C C . SER A 1 88 ? -8.350 7.621 11.970 1.00 90.88 88 SER A C 1
ATOM 673 O O . SER A 1 88 ? -7.873 8.463 12.736 1.00 90.88 88 SER A O 1
ATOM 675 N N . GLY A 1 89 ? -7.701 7.173 10.894 1.00 82.94 89 GLY A N 1
ATOM 676 C CA . GLY A 1 89 ? -6.530 7.826 10.315 1.00 82.94 89 GLY A CA 1
ATOM 677 C C . GLY A 1 89 ? -5.395 8.092 11.305 1.00 82.94 89 GLY A C 1
ATOM 678 O O . GLY A 1 89 ? -4.756 7.180 11.816 1.00 82.94 89 GLY A O 1
ATOM 679 N N . THR A 1 90 ? -5.115 9.364 11.583 1.00 80.25 90 THR A N 1
ATOM 680 C CA . THR A 1 90 ? -4.008 9.761 12.469 1.00 80.25 90 THR A CA 1
ATOM 681 C C . THR A 1 90 ? -4.267 9.472 13.948 1.00 80.25 90 THR A C 1
ATOM 683 O O . THR A 1 90 ? -3.316 9.444 14.729 1.00 80.25 90 THR A O 1
ATOM 686 N N . GLN A 1 91 ? -5.517 9.210 14.352 1.00 87.19 91 GLN A N 1
ATOM 687 C CA . GLN A 1 91 ? -5.858 8.893 15.745 1.00 87.19 91 GLN A CA 1
ATOM 688 C C . GLN 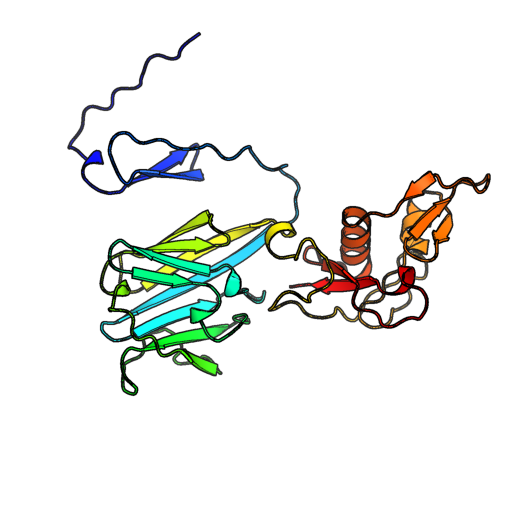A 1 91 ? -5.247 7.564 16.211 1.00 87.19 91 GLN A C 1
ATOM 690 O O . GLN A 1 91 ? -5.086 7.359 17.412 1.00 87.19 91 GLN A O 1
ATOM 695 N N . TRP A 1 92 ? -4.858 6.694 15.275 1.00 87.81 92 TRP A N 1
ATOM 696 C CA . TRP A 1 92 ? -4.142 5.454 15.565 1.00 87.81 92 TRP A CA 1
ATOM 697 C C . TRP A 1 92 ? -2.714 5.672 16.082 1.00 87.81 92 TRP A C 1
ATOM 699 O O . TRP A 1 92 ? -2.135 4.747 16.642 1.00 87.81 92 TRP A O 1
ATOM 709 N N . GLN A 1 93 ? -2.135 6.867 15.893 1.00 87.25 93 GLN A N 1
ATOM 710 C CA . GLN A 1 93 ? -0.760 7.254 16.271 1.00 87.25 93 GLN A CA 1
ATOM 711 C C . GLN A 1 93 ? 0.372 6.438 15.624 1.00 87.25 93 GLN A C 1
ATOM 713 O O . GLN A 1 93 ? 1.535 6.831 15.702 1.00 87.25 93 GLN A O 1
ATOM 718 N N . ILE A 1 94 ? 0.041 5.356 14.927 1.00 86.25 94 ILE A N 1
ATOM 719 C CA . ILE A 1 94 ? 0.933 4.608 14.050 1.00 86.25 94 ILE A CA 1
ATOM 720 C C . ILE A 1 94 ? 0.396 4.631 12.633 1.00 86.25 94 ILE A C 1
ATOM 722 O O . ILE A 1 94 ? -0.798 4.805 12.384 1.00 86.25 94 ILE A O 1
ATOM 726 N N . THR A 1 95 ? 1.301 4.448 11.687 1.00 87.06 95 THR A N 1
ATOM 727 C CA . THR A 1 95 ? 0.983 4.600 10.275 1.00 87.06 95 THR A CA 1
ATOM 728 C C . THR A 1 95 ? 0.520 3.299 9.624 1.00 87.06 95 THR A C 1
ATOM 730 O O . THR A 1 95 ? -0.302 3.333 8.707 1.00 87.06 95 THR A O 1
ATOM 733 N N . ALA A 1 96 ? 1.008 2.152 10.101 1.00 90.25 96 ALA A N 1
ATOM 734 C CA . ALA A 1 96 ? 0.623 0.836 9.612 1.00 90.25 96 ALA A CA 1
ATOM 735 C C . ALA A 1 96 ? 0.774 -0.248 10.691 1.00 90.25 96 ALA A C 1
ATOM 737 O O . ALA A 1 96 ? 1.567 -0.096 11.618 1.00 90.25 96 ALA A O 1
ATOM 738 N N . LEU A 1 97 ? 0.043 -1.353 10.525 1.00 90.75 97 LEU A N 1
ATOM 739 C CA . LEU A 1 97 ? 0.246 -2.607 11.256 1.00 90.75 97 LEU A CA 1
ATOM 740 C C . LEU A 1 97 ? 0.931 -3.621 10.348 1.00 90.75 97 LEU A C 1
ATOM 742 O O . LEU A 1 97 ? 0.348 -4.028 9.344 1.00 90.75 97 LEU A O 1
ATOM 746 N N . ASN A 1 98 ? 2.134 -4.072 10.691 1.00 90.00 98 ASN A N 1
ATOM 747 C CA . ASN A 1 98 ? 2.756 -5.199 9.995 1.00 90.00 98 ASN A CA 1
ATOM 748 C C . ASN A 1 98 ? 2.080 -6.525 10.376 1.00 90.00 98 ASN A C 1
ATOM 750 O O . ASN A 1 98 ? 1.241 -6.579 11.277 1.00 90.00 98 ASN A O 1
ATOM 754 N N . ASN A 1 99 ? 2.463 -7.600 9.693 1.00 90.12 99 ASN A N 1
ATOM 755 C CA . ASN A 1 99 ? 1.994 -8.946 10.003 1.00 90.12 99 ASN A CA 1
ATOM 756 C C . ASN A 1 99 ? 2.183 -9.288 11.486 1.00 90.12 99 ASN A C 1
ATOM 758 O O . ASN A 1 99 ? 3.290 -9.176 12.017 1.00 90.12 99 ASN A O 1
ATOM 762 N N . GLY A 1 100 ? 1.099 -9.704 12.141 1.00 89.81 100 GLY A N 1
ATOM 763 C CA . GLY A 1 100 ? 1.106 -10.125 13.537 1.00 89.81 100 GLY A CA 1
ATOM 764 C C . GLY A 1 100 ? 1.212 -8.979 14.546 1.00 89.81 100 GLY A C 1
ATOM 765 O O . GLY A 1 100 ? 1.262 -9.231 15.752 1.00 89.81 100 GLY A O 1
ATOM 766 N N . GLN A 1 101 ? 1.257 -7.726 14.083 1.00 91.12 101 GLN A N 1
ATOM 767 C CA . GLN A 1 101 ? 1.239 -6.565 14.963 1.00 91.12 101 GLN A CA 1
ATOM 768 C C . GLN A 1 101 ? -0.184 -6.193 15.373 1.00 91.12 101 GLN A C 1
ATOM 770 O O . GLN A 1 101 ? -1.168 -6.461 14.673 1.00 91.12 101 GLN A O 1
ATOM 775 N N . CYS A 1 102 ? -0.260 -5.523 16.520 1.00 92.00 102 CYS A N 1
ATOM 776 C CA . CYS A 1 102 ? -1.495 -5.050 17.106 1.00 92.00 102 CYS A CA 1
ATOM 777 C C . CYS A 1 102 ? -1.378 -3.596 17.562 1.00 92.00 102 CYS A C 1
ATOM 779 O O . CYS A 1 102 ? -0.386 -3.194 18.171 1.00 92.00 102 CYS A O 1
ATOM 781 N N . VAL A 1 103 ? -2.437 -2.825 17.327 1.00 91.44 103 VAL A N 1
ATOM 782 C CA . VAL A 1 103 ? -2.640 -1.518 17.959 1.00 91.44 103 VAL A CA 1
ATOM 783 C C . VAL A 1 103 ? -3.770 -1.633 18.962 1.00 91.44 103 VAL A C 1
ATOM 785 O O . VAL A 1 103 ? -4.795 -2.258 18.684 1.00 91.44 103 VAL A O 1
ATOM 788 N N . VAL A 1 104 ? -3.580 -1.027 20.130 1.00 91.44 104 VAL A N 1
ATOM 789 C CA . VAL A 1 104 ? -4.584 -1.009 21.190 1.00 91.44 104 VAL A CA 1
ATOM 790 C C . VAL A 1 104 ? -4.879 0.430 21.571 1.00 91.44 104 VAL A C 1
ATOM 792 O O . VAL A 1 104 ? -3.990 1.202 21.914 1.00 91.44 104 VAL A O 1
ATOM 795 N N . VAL A 1 105 ? -6.150 0.788 21.561 1.00 90.25 105 VAL A N 1
ATOM 796 C CA . VAL A 1 105 ? -6.649 2.012 22.172 1.00 90.25 105 VAL A CA 1
ATOM 797 C C . VAL A 1 105 ? -7.149 1.692 23.570 1.00 90.25 105 VAL A C 1
ATOM 799 O O . VAL A 1 105 ? -7.834 0.689 23.765 1.00 90.25 105 VAL A O 1
ATOM 802 N N . ARG A 1 106 ? -6.792 2.531 24.545 1.00 87.69 106 ARG A N 1
ATOM 803 C CA . ARG A 1 106 ? -7.204 2.388 25.948 1.00 87.69 106 ARG A CA 1
ATOM 804 C C . ARG A 1 106 ? -7.762 3.700 26.479 1.00 87.69 106 ARG A C 1
ATOM 806 O O . ARG A 1 106 ? -7.277 4.770 26.110 1.00 87.69 106 ARG A O 1
ATOM 813 N N . THR A 1 107 ? -8.723 3.616 27.394 1.00 85.12 107 THR A N 1
ATOM 814 C CA . THR A 1 107 ? -9.208 4.788 28.150 1.00 85.12 107 THR A CA 1
ATOM 815 C C . THR A 1 107 ? -8.439 5.068 29.428 1.00 85.12 107 THR A C 1
ATOM 817 O O . THR A 1 107 ? -8.539 6.163 29.979 1.00 85.12 107 THR A O 1
ATOM 820 N N . LYS A 1 108 ? -7.665 4.095 29.907 1.00 83.44 108 LYS A N 1
ATOM 821 C CA . LYS A 1 108 ? -6.812 4.208 31.092 1.00 83.44 108 LYS A CA 1
ATOM 822 C C . LYS A 1 108 ? -5.592 3.303 30.958 1.00 83.44 108 LYS A C 1
ATOM 824 O O . LYS A 1 108 ? -5.646 2.290 30.261 1.00 83.44 108 LYS A O 1
ATOM 829 N N . ASP A 1 109 ? -4.518 3.652 31.658 1.00 77.25 109 ASP A N 1
ATOM 830 C CA . ASP A 1 109 ? -3.224 2.959 31.570 1.00 77.25 109 ASP A CA 1
ATOM 831 C C . ASP A 1 109 ? -3.337 1.453 31.866 1.00 77.25 109 ASP A C 1
ATOM 833 O O . ASP A 1 109 ? -2.741 0.629 31.171 1.00 77.25 109 ASP A O 1
ATOM 837 N N . GLU A 1 110 ? -4.173 1.096 32.843 1.00 79.94 110 GLU A N 1
ATOM 838 C CA . GLU A 1 110 ? -4.380 -0.271 33.343 1.00 79.94 110 GLU A CA 1
ATOM 839 C C . GLU A 1 110 ? -5.546 -1.013 32.664 1.00 79.94 110 GLU A C 1
ATOM 841 O O . GLU A 1 110 ? -6.096 -1.964 33.221 1.00 79.94 110 GLU A O 1
ATOM 846 N N . ALA A 1 111 ? -5.992 -0.578 31.483 1.00 80.81 111 ALA A N 1
ATOM 847 C CA . ALA A 1 111 ? -7.059 -1.282 30.778 1.00 80.81 111 ALA A CA 1
ATOM 848 C C . ALA A 1 111 ? -6.630 -2.710 30.401 1.00 80.81 111 ALA A C 1
ATOM 850 O O . ALA A 1 111 ? -5.545 -2.927 29.851 1.00 80.81 111 ALA A O 1
ATOM 851 N N . HIS A 1 112 ? -7.507 -3.680 30.665 1.00 85.50 112 HIS A N 1
ATOM 852 C CA . HIS A 1 112 ? -7.306 -5.054 30.218 1.00 85.50 112 HIS A CA 1
ATOM 853 C C . HIS A 1 112 ? -7.290 -5.122 28.690 1.00 85.50 112 HIS A C 1
ATOM 855 O O . HIS A 1 112 ? -8.012 -4.388 28.013 1.00 85.50 112 HIS A O 1
ATOM 861 N N . LEU A 1 113 ? -6.448 -6.000 28.146 1.00 84.50 113 LEU A N 1
ATOM 862 C CA . LEU A 1 113 ? -6.468 -6.313 26.723 1.00 84.50 113 LEU A CA 1
ATOM 863 C C . LEU A 1 113 ? -7.648 -7.243 26.414 1.00 84.50 113 LEU A C 1
ATOM 865 O O . LEU A 1 113 ? -7.945 -8.120 27.233 1.00 84.50 113 LEU A O 1
ATOM 869 N N . PRO A 1 114 ? -8.286 -7.109 25.239 1.00 82.38 114 PRO A N 1
ATOM 870 C CA . PRO A 1 114 ? -9.310 -8.050 24.817 1.00 82.38 114 PRO A CA 1
ATOM 871 C C . PRO A 1 114 ? -8.739 -9.483 24.811 1.00 82.38 114 PRO A C 1
ATOM 873 O O . PRO A 1 114 ? -7.654 -9.700 24.261 1.00 82.38 114 PRO A O 1
ATOM 876 N N . PRO A 1 115 ? -9.419 -10.471 25.424 1.00 78.50 115 PRO A N 1
ATOM 877 C CA . PRO A 1 115 ? -8.892 -11.826 25.543 1.00 78.50 115 PRO A CA 1
ATOM 878 C C . PRO A 1 115 ? -8.530 -12.433 24.184 1.00 78.50 115 PRO A C 1
ATOM 880 O O . PRO A 1 115 ? -9.304 -12.356 23.235 1.00 78.50 115 PRO A O 1
ATOM 883 N N . GLY A 1 116 ? -7.361 -13.070 24.097 1.00 80.69 116 GLY A N 1
ATOM 884 C CA . GLY A 1 116 ? -6.907 -13.738 22.872 1.00 80.69 116 GLY A CA 1
ATOM 885 C C . GLY A 1 116 ? -6.379 -12.800 21.783 1.00 80.69 116 GLY A C 1
ATOM 886 O O . GLY A 1 116 ? -5.882 -13.285 20.770 1.00 80.69 116 GLY A O 1
ATOM 887 N N . LEU A 1 117 ? -6.420 -11.481 21.994 1.00 82.31 117 LEU A N 1
ATOM 888 C CA . LEU A 1 117 ? -5.793 -10.499 21.118 1.00 82.31 117 LEU A CA 1
ATOM 889 C C . LEU A 1 117 ? -4.526 -9.934 21.754 1.00 82.31 117 LEU A C 1
ATOM 891 O O . LEU A 1 117 ? -4.504 -9.577 22.927 1.00 82.31 117 LEU A O 1
ATOM 895 N N . CYS A 1 118 ? -3.477 -9.800 20.942 1.00 80.81 118 CYS A N 1
ATOM 896 C CA . CYS A 1 118 ? -2.282 -9.010 21.264 1.00 80.81 118 CYS A CA 1
ATOM 897 C C . CYS A 1 118 ? -1.456 -9.514 22.465 1.00 80.81 118 CYS A C 1
ATOM 899 O O . CYS A 1 118 ? -0.504 -8.857 22.873 1.00 80.81 118 CYS A O 1
ATOM 901 N N . ASN A 1 119 ? -1.779 -10.697 22.997 1.00 72.81 119 ASN A N 1
ATOM 902 C CA . ASN A 1 119 ? -1.041 -11.336 24.091 1.00 72.81 119 ASN A CA 1
ATOM 903 C C . ASN A 1 119 ? 0.367 -11.786 23.666 1.00 72.81 119 ASN A C 1
ATOM 905 O O . ASN A 1 119 ? 1.292 -11.713 24.467 1.00 72.81 119 ASN A O 1
ATOM 909 N N . ASP A 1 120 ? 0.523 -12.192 22.401 1.00 62.06 120 ASP A N 1
ATOM 910 C CA . ASP A 1 120 ? 1.790 -12.664 21.823 1.00 62.06 120 ASP A CA 1
ATOM 911 C C . ASP A 1 120 ? 2.374 -11.686 20.786 1.00 62.06 120 ASP A C 1
ATOM 913 O O . ASP A 1 120 ? 3.394 -11.974 20.157 1.00 62.06 120 ASP A O 1
ATOM 917 N N . SER A 1 121 ? 1.733 -10.530 20.562 1.00 60.16 121 SER A N 1
ATOM 918 C CA . SER A 1 121 ? 2.243 -9.553 19.596 1.00 60.16 121 SER A CA 1
ATOM 919 C C . SER A 1 121 ? 3.483 -8.874 20.164 1.00 60.16 121 SER A C 1
ATOM 921 O O . SER A 1 121 ? 3.442 -8.314 21.259 1.00 60.16 121 SER A O 1
ATOM 923 N N . SER A 1 122 ? 4.569 -8.875 19.395 1.00 52.78 122 SER A N 1
ATOM 924 C CA . SER A 1 122 ? 5.867 -8.318 19.792 1.00 52.78 122 SER A CA 1
ATOM 925 C C . SER A 1 122 ? 5.855 -6.806 20.046 1.00 52.78 122 SER A C 1
ATOM 927 O O . SER A 1 122 ? 6.838 -6.268 20.546 1.00 52.78 122 SER A O 1
ATOM 929 N N . GLU A 1 123 ? 4.768 -6.116 19.697 1.00 62.62 123 GLU A N 1
ATOM 930 C CA . GLU A 1 123 ? 4.632 -4.677 19.864 1.00 62.62 123 GLU A CA 1
ATOM 931 C C . GLU A 1 123 ? 3.154 -4.314 20.058 1.00 62.62 123 GLU A C 1
ATOM 933 O O . GLU A 1 123 ? 2.347 -4.431 19.137 1.00 62.62 123 GLU A O 1
ATOM 938 N N . VAL A 1 124 ? 2.797 -3.915 21.282 1.00 64.88 124 VAL A N 1
ATOM 939 C CA . VAL A 1 124 ? 1.510 -3.284 21.591 1.00 64.88 124 VAL A CA 1
ATOM 940 C C . VAL A 1 124 ? 1.736 -1.785 21.511 1.00 64.88 124 VAL A C 1
ATOM 942 O O . VAL A 1 124 ? 2.375 -1.217 22.398 1.00 64.88 124 VAL A O 1
ATOM 945 N N . VAL A 1 125 ? 1.212 -1.133 20.474 1.00 64.88 125 VAL A N 1
ATOM 946 C CA . VAL A 1 125 ? 1.242 0.332 20.422 1.00 64.88 125 VAL A CA 1
ATOM 947 C C . VAL A 1 125 ? -0.046 0.872 21.023 1.00 64.88 125 VAL A C 1
ATOM 949 O O . VAL A 1 125 ? -1.136 0.609 20.516 1.00 64.88 125 VAL A O 1
ATOM 952 N N . SER A 1 126 ? 0.082 1.575 22.148 1.00 62.94 126 SER A N 1
ATOM 953 C CA . SER A 1 126 ? -1.047 2.165 22.862 1.00 62.94 126 SER A CA 1
ATOM 954 C C . SER A 1 126 ? -1.313 3.589 22.383 1.00 62.94 126 SER A C 1
ATOM 956 O O . SER A 1 126 ? -0.480 4.466 22.608 1.00 62.94 126 SER A O 1
ATOM 958 N N . ALA A 1 127 ? -2.479 3.834 21.790 1.00 63.00 127 ALA A N 1
ATOM 959 C CA . ALA A 1 127 ? -2.960 5.184 21.508 1.00 63.00 127 ALA A CA 1
ATOM 960 C C . ALA A 1 127 ? -3.998 5.588 22.566 1.00 63.00 127 ALA A C 1
ATOM 962 O O . ALA A 1 127 ? -5.020 4.924 22.747 1.00 63.00 127 ALA A O 1
ATOM 963 N N . PHE A 1 128 ? -3.737 6.681 23.284 1.00 60.69 128 PHE A N 1
ATOM 964 C CA . PHE A 1 128 ? -4.704 7.262 24.214 1.00 60.69 128 PHE A CA 1
ATOM 965 C C . PHE A 1 128 ? -5.648 8.188 23.460 1.00 60.69 128 PHE A C 1
ATOM 967 O O . PHE A 1 128 ? -5.208 9.099 22.755 1.00 60.69 128 PHE A O 1
ATOM 974 N N . THR A 1 129 ? -6.949 7.983 23.637 1.00 61.81 129 THR A N 1
ATOM 975 C CA . THR A 1 129 ? -7.972 8.883 23.099 1.00 61.81 129 THR A CA 1
ATOM 976 C C . THR A 1 129 ? -8.874 9.317 24.244 1.00 61.81 129 THR A C 1
ATOM 978 O O . THR A 1 129 ? -9.242 8.500 25.082 1.00 61.81 129 THR A O 1
ATOM 981 N N . GLN A 1 130 ? -9.243 10.597 24.273 1.00 59.00 130 GLN A N 1
ATOM 982 C CA . GLN A 1 130 ? -10.288 11.105 25.170 1.00 59.00 130 GLN A CA 1
ATOM 983 C C . GLN A 1 130 ? -11.702 10.834 24.630 1.00 59.00 130 GLN A C 1
ATOM 985 O O . GLN A 1 130 ? -12.667 11.376 25.164 1.00 59.00 130 GLN A O 1
ATOM 990 N N . ALA A 1 131 ? -11.840 10.064 23.543 1.00 57.72 131 ALA A N 1
ATOM 991 C CA . ALA A 1 131 ? -13.152 9.741 23.011 1.00 57.72 131 ALA A CA 1
ATOM 992 C C . ALA A 1 131 ? -13.910 8.879 24.026 1.00 57.72 131 ALA A C 1
ATOM 994 O O . ALA A 1 131 ? -13.334 7.989 24.654 1.00 57.72 131 ALA A O 1
ATOM 995 N N . GLU A 1 132 ? -15.207 9.148 24.175 1.00 71.19 132 GLU A N 1
ATOM 996 C CA . GLU A 1 132 ? -16.116 8.227 24.851 1.00 71.19 132 GLU A CA 1
ATOM 997 C C . GLU A 1 132 ? -15.968 6.825 24.236 1.00 71.19 132 GLU A C 1
ATOM 999 O O . GLU A 1 132 ? -15.657 6.705 23.047 1.00 71.19 132 GLU A O 1
ATOM 1004 N N . ASN A 1 133 ? -16.180 5.780 25.045 1.00 84.62 133 ASN A N 1
ATOM 1005 C CA . ASN A 1 133 ? -16.083 4.361 24.677 1.00 84.62 133 ASN A CA 1
ATOM 1006 C C . ASN A 1 133 ? -17.110 3.963 23.603 1.00 84.62 133 ASN A C 1
ATOM 1008 O O . ASN A 1 133 ? -17.998 3.142 23.836 1.00 84.62 133 ASN A O 1
ATOM 1012 N N . PHE A 1 134 ? -17.028 4.539 22.406 1.00 90.62 134 PHE A N 1
ATOM 1013 C CA . PHE A 1 134 ? -18.003 4.307 21.350 1.00 90.62 134 PHE A CA 1
ATOM 1014 C C . PHE A 1 134 ? -18.027 2.824 20.975 1.00 90.62 134 PHE A C 1
ATOM 1016 O O . PHE A 1 134 ? -19.090 2.273 20.693 1.00 90.62 134 PHE A O 1
ATOM 1023 N N . TRP A 1 135 ? -16.878 2.151 21.071 1.00 92.50 135 TRP A N 1
ATOM 1024 C CA . TRP A 1 135 ? -16.740 0.725 20.821 1.00 92.50 135 TRP A CA 1
ATOM 1025 C C . TRP A 1 135 ? -17.428 -0.164 21.858 1.00 92.50 135 TRP A C 1
ATOM 1027 O O . TRP A 1 135 ? -17.453 -1.363 21.639 1.00 92.50 135 TRP A O 1
ATOM 1037 N N . GLU A 1 136 ? -18.027 0.332 22.948 1.00 92.44 136 GLU A N 1
ATOM 1038 C CA . GLU A 1 136 ? -18.913 -0.497 23.792 1.00 92.44 136 GLU A CA 1
ATOM 1039 C C . GLU A 1 136 ? -20.201 -0.899 23.050 1.00 92.44 136 GLU A C 1
ATOM 1041 O O . GLU A 1 136 ? -20.848 -1.893 23.387 1.00 92.44 136 GLU A O 1
ATOM 1046 N N . ARG A 1 137 ? -20.548 -0.188 21.973 1.00 92.75 137 ARG A N 1
ATOM 1047 C CA . ARG A 1 137 ? -21.674 -0.507 21.086 1.00 92.75 137 ARG A CA 1
ATOM 1048 C C . ARG A 1 137 ? -21.188 -1.056 19.748 1.00 92.75 137 ARG A C 1
ATOM 1050 O O . ARG A 1 137 ? -20.041 -0.801 19.384 1.00 92.75 137 ARG A O 1
ATOM 1057 N N . PRO A 1 138 ? -22.049 -1.768 18.999 1.00 95.44 138 PRO A N 1
ATOM 1058 C CA . PRO A 1 138 ? -21.725 -2.173 17.641 1.00 95.44 138 PRO A CA 1
ATOM 1059 C C . PRO A 1 138 ? -21.236 -0.997 16.788 1.00 95.44 138 PRO A C 1
ATOM 1061 O O . PRO A 1 138 ? -21.717 0.132 16.935 1.00 95.44 138 PRO A O 1
ATOM 1064 N N . PHE A 1 139 ? -20.269 -1.256 15.915 1.00 95.31 139 PHE A N 1
ATOM 1065 C CA . PHE A 1 139 ? -19.697 -0.241 15.034 1.00 95.31 139 PHE A CA 1
ATOM 1066 C C . PHE A 1 139 ? -19.391 -0.797 13.650 1.00 95.31 139 PHE A C 1
ATOM 1068 O O . PHE A 1 139 ? -19.083 -1.977 13.466 1.00 95.31 139 PHE A O 1
ATOM 1075 N N . ALA A 1 140 ? -19.472 0.093 12.670 1.00 95.56 140 ALA A N 1
ATOM 1076 C CA . ALA A 1 140 ? -19.081 -0.171 11.303 1.00 95.56 140 ALA A CA 1
ATOM 1077 C C . ALA A 1 140 ? -17.571 0.023 11.138 1.00 95.56 140 ALA A C 1
ATOM 1079 O O . ALA A 1 140 ? -16.953 0.880 11.776 1.00 95.56 140 ALA A O 1
ATOM 1080 N N . VAL A 1 141 ? -16.987 -0.797 10.273 1.00 96.50 141 VAL A N 1
ATOM 1081 C CA . VAL A 1 141 ? -15.566 -0.779 9.940 1.00 96.50 141 VAL A CA 1
ATOM 1082 C C . VAL A 1 141 ? -15.441 -0.338 8.498 1.00 96.50 141 VAL A C 1
ATOM 1084 O O . VAL A 1 141 ? -16.003 -0.961 7.596 1.00 96.50 141 VAL A O 1
ATOM 1087 N N . TYR A 1 142 ? -14.694 0.733 8.289 1.00 95.00 142 TYR A N 1
ATOM 1088 C CA . TYR A 1 142 ? -14.457 1.336 6.995 1.00 95.00 142 TYR A CA 1
ATOM 1089 C C . TYR A 1 142 ? -12.972 1.294 6.664 1.00 95.00 142 TYR A C 1
ATOM 1091 O O . TYR A 1 142 ? -12.114 1.463 7.529 1.00 95.00 142 TYR A O 1
ATOM 1099 N N . TYR A 1 143 ? -12.675 1.112 5.385 1.00 93.81 143 TYR A N 1
ATOM 1100 C CA . TYR A 1 143 ? -11.339 1.256 4.845 1.00 93.81 143 TYR A CA 1
ATOM 1101 C C . TYR A 1 143 ? -11.396 2.081 3.564 1.00 93.81 143 TYR A C 1
ATOM 1103 O O . TYR A 1 143 ? -12.148 1.758 2.645 1.00 93.81 143 TYR A O 1
ATOM 1111 N N . ALA A 1 144 ? -10.637 3.176 3.521 1.00 89.19 144 ALA A N 1
ATOM 1112 C CA . ALA A 1 144 ? -10.659 4.154 2.431 1.00 89.19 144 ALA A CA 1
ATOM 1113 C C . ALA A 1 144 ? -12.088 4.647 2.110 1.00 89.19 144 ALA A C 1
ATOM 1115 O O . ALA A 1 144 ? -12.507 4.685 0.956 1.00 89.19 144 ALA A O 1
ATOM 1116 N N . ASN A 1 145 ? -12.845 5.001 3.158 1.00 87.88 145 ASN A N 1
ATOM 1117 C CA . ASN A 1 145 ? -14.248 5.443 3.101 1.00 87.88 145 ASN A CA 1
ATOM 1118 C C . ASN A 1 145 ? -15.247 4.410 2.552 1.00 87.88 145 ASN A C 1
ATOM 1120 O O . ASN A 1 145 ? -16.403 4.745 2.307 1.00 87.88 145 ASN A O 1
ATOM 1124 N N . ARG A 1 146 ? -14.842 3.148 2.395 1.00 89.31 146 ARG A N 1
ATOM 1125 C CA . ARG A 1 146 ? -15.735 2.048 2.031 1.00 89.31 146 ARG A CA 1
ATOM 1126 C C . ARG A 1 146 ? -15.973 1.160 3.239 1.00 89.31 146 ARG A C 1
ATOM 1128 O O . ARG A 1 146 ? -15.017 0.748 3.886 1.00 89.31 146 ARG A O 1
ATOM 1135 N N . MET A 1 147 ? -17.228 0.833 3.529 1.00 89.69 147 MET A N 1
ATOM 1136 C CA . MET A 1 147 ? -17.531 -0.115 4.596 1.00 89.69 147 MET A CA 1
ATOM 1137 C C . MET A 1 147 ? -17.030 -1.509 4.207 1.00 89.69 147 MET A C 1
ATOM 1139 O O . MET A 1 147 ? -17.389 -2.030 3.151 1.00 89.69 147 MET A O 1
ATOM 1143 N N . ILE A 1 148 ? -16.187 -2.091 5.055 1.00 94.88 148 ILE A N 1
ATOM 1144 C CA . ILE A 1 148 ? -15.582 -3.416 4.867 1.00 94.88 148 ILE A CA 1
ATOM 1145 C C . ILE A 1 148 ? -16.134 -4.455 5.843 1.00 94.88 148 ILE A C 1
ATOM 1147 O O . ILE A 1 148 ? -15.982 -5.648 5.611 1.00 94.88 148 ILE A O 1
ATOM 1151 N N . GLY A 1 149 ? -16.796 -4.028 6.919 1.00 94.38 149 GLY A N 1
ATOM 1152 C CA . GLY A 1 149 ? -17.394 -4.948 7.875 1.00 94.38 149 GLY A CA 1
ATOM 1153 C C . GLY A 1 149 ? -18.144 -4.248 8.997 1.00 94.38 149 GLY A C 1
ATOM 1154 O O . GLY A 1 149 ? -18.250 -3.023 9.041 1.00 94.38 149 GLY A O 1
ATOM 1155 N N . PHE A 1 150 ? -18.668 -5.049 9.915 1.00 95.06 150 PHE A N 1
ATOM 1156 C CA . PHE A 1 150 ? -19.410 -4.592 11.082 1.00 95.06 150 PHE A CA 1
ATOM 1157 C C . PHE A 1 150 ? -19.045 -5.463 12.282 1.00 95.06 150 PHE A C 1
ATOM 1159 O O . PHE A 1 150 ? -18.983 -6.687 12.163 1.00 95.06 150 PHE A O 1
ATOM 1166 N N . CYS A 1 151 ? -18.802 -4.840 13.432 1.00 95.56 151 CYS A N 1
ATOM 1167 C CA . CYS A 1 151 ? -18.411 -5.530 14.654 1.00 95.56 151 CYS A CA 1
ATOM 1168 C C . CYS A 1 151 ? -19.516 -5.383 15.705 1.00 95.56 151 CYS A C 1
ATOM 1170 O O . CYS A 1 151 ? -19.646 -4.334 16.333 1.00 95.56 151 CYS A O 1
ATOM 1172 N N . ALA A 1 152 ? -20.330 -6.428 15.876 1.00 94.06 152 ALA A N 1
ATOM 1173 C CA . ALA A 1 152 ? -21.429 -6.457 16.849 1.00 94.06 152 ALA A CA 1
ATOM 1174 C C . ALA A 1 152 ? -21.060 -7.145 18.170 1.00 94.06 152 ALA A C 1
ATOM 1176 O O . ALA A 1 152 ? -21.655 -6.855 19.203 1.00 94.06 152 ALA A O 1
ATOM 1177 N N . GLU A 1 153 ? -20.061 -8.024 18.139 1.00 94.56 153 GLU A N 1
ATOM 1178 C CA . GLU A 1 153 ? -19.618 -8.854 19.262 1.00 94.56 153 GLU A CA 1
ATOM 1179 C C . GLU A 1 153 ? -18.335 -8.298 19.892 1.00 94.56 153 GLU A C 1
ATOM 1181 O O . GLU A 1 153 ? -17.793 -7.290 19.434 1.00 94.56 153 GLU A O 1
ATOM 1186 N N . ASN A 1 154 ? -17.837 -8.930 20.957 1.00 94.81 154 ASN A N 1
ATOM 1187 C CA . ASN A 1 154 ? -16.566 -8.536 21.582 1.00 94.81 154 ASN A CA 1
ATOM 1188 C C . ASN A 1 154 ? -15.346 -8.836 20.702 1.00 94.81 154 ASN A C 1
ATOM 1190 O O . ASN A 1 154 ? -14.272 -8.275 20.910 1.00 94.81 154 ASN A O 1
ATOM 1194 N N . THR A 1 155 ? -15.487 -9.729 19.727 1.00 95.50 155 THR A N 1
ATOM 1195 C CA . THR A 1 155 ? -14.445 -10.039 18.751 1.00 95.50 155 THR A CA 1
ATOM 1196 C C . THR A 1 155 ? -15.086 -10.264 17.393 1.00 95.50 155 THR A C 1
ATOM 1198 O O . THR A 1 155 ? -16.107 -10.942 17.293 1.00 95.50 155 THR A O 1
ATOM 1201 N N . CYS A 1 156 ? -14.491 -9.703 16.348 1.00 96.06 156 CYS A N 1
ATOM 1202 C CA . CYS A 1 156 ? -14.900 -9.924 14.970 1.00 96.06 156 CYS A CA 1
ATOM 1203 C C . CYS A 1 156 ? -13.672 -10.071 14.068 1.00 96.06 156 CYS A C 1
ATOM 1205 O O . CYS A 1 156 ? -12.618 -9.483 14.321 1.00 96.06 156 CYS A O 1
ATOM 1207 N N . THR A 1 157 ? -13.827 -10.850 13.002 1.00 96.06 157 THR A N 1
ATOM 1208 C CA . THR A 1 157 ? -12.831 -10.997 11.939 1.00 96.06 157 THR A CA 1
ATOM 1209 C C . THR A 1 157 ? -13.403 -10.416 10.656 1.00 96.06 157 THR A C 1
ATOM 1211 O O . THR A 1 157 ? -14.570 -10.651 10.342 1.00 96.06 157 THR A O 1
ATOM 1214 N N . ILE A 1 158 ? -12.604 -9.622 9.948 1.00 96.31 158 ILE A N 1
ATOM 1215 C CA . ILE A 1 158 ? -13.009 -8.937 8.721 1.00 96.31 158 ILE A CA 1
ATOM 1216 C C . ILE A 1 158 ? -11.967 -9.219 7.649 1.00 96.31 158 ILE A C 1
ATOM 1218 O O . ILE A 1 158 ? -10.831 -8.755 7.751 1.00 96.31 158 ILE A O 1
ATOM 1222 N N . ASP A 1 159 ? -12.385 -9.946 6.619 1.00 95.38 159 ASP A N 1
ATOM 1223 C CA . ASP A 1 159 ? -11.621 -10.164 5.398 1.00 95.38 159 ASP A CA 1
ATOM 1224 C C . ASP A 1 159 ? -12.114 -9.200 4.320 1.00 95.38 159 ASP A C 1
ATOM 1226 O O . ASP A 1 159 ? -13.316 -9.088 4.066 1.00 95.38 159 ASP A O 1
ATOM 1230 N N . PHE A 1 160 ? -11.196 -8.487 3.676 1.00 94.06 160 PHE A N 1
ATOM 1231 C CA . PHE A 1 160 ? -11.536 -7.552 2.612 1.00 94.06 160 PHE A CA 1
ATOM 1232 C C . PHE A 1 160 ? -10.402 -7.430 1.599 1.00 94.06 160 PHE A C 1
ATOM 1234 O O . PHE A 1 160 ? -9.244 -7.712 1.890 1.00 94.06 160 PHE A O 1
ATOM 1241 N N . ALA A 1 161 ? -10.735 -6.995 0.388 1.00 91.00 161 ALA A N 1
ATOM 1242 C CA . ALA A 1 161 ? -9.760 -6.707 -0.651 1.00 91.00 161 ALA A CA 1
ATOM 1243 C C . ALA A 1 161 ? -9.926 -5.264 -1.116 1.00 91.00 161 ALA A C 1
ATOM 1245 O O . ALA A 1 161 ? -11.050 -4.780 -1.282 1.00 91.00 161 ALA A O 1
ATOM 1246 N N . VAL A 1 162 ? -8.803 -4.584 -1.332 1.00 90.00 162 VAL A N 1
ATOM 1247 C CA . VAL A 1 162 ? -8.783 -3.228 -1.883 1.00 90.00 162 VAL A CA 1
ATOM 1248 C C . VAL A 1 162 ? -7.966 -3.188 -3.165 1.00 90.00 162 VAL A C 1
ATOM 1250 O O . VAL A 1 162 ? -6.940 -3.869 -3.254 1.00 90.00 162 VAL A O 1
ATOM 1253 N N . PRO A 1 163 ? -8.391 -2.403 -4.165 1.00 88.88 163 PRO A N 1
ATOM 1254 C CA . PRO A 1 163 ? -7.574 -2.171 -5.342 1.00 88.88 163 PRO A CA 1
ATOM 1255 C C . PRO A 1 163 ? -6.278 -1.465 -4.949 1.00 88.88 163 PRO A C 1
ATOM 1257 O O . PRO A 1 163 ? -6.277 -0.570 -4.098 1.00 88.88 163 PRO A O 1
ATOM 1260 N N . LEU A 1 164 ? -5.169 -1.872 -5.562 1.00 85.12 164 LEU A N 1
ATOM 1261 C CA . LEU A 1 164 ? -3.845 -1.355 -5.223 1.00 85.12 164 LEU A CA 1
ATOM 1262 C C . LEU A 1 164 ? -3.759 0.172 -5.413 1.00 85.12 164 LEU A C 1
ATOM 1264 O O . LEU A 1 164 ? -3.074 0.840 -4.639 1.00 85.12 164 LEU A O 1
ATOM 1268 N N . SER A 1 165 ? -4.505 0.741 -6.369 1.00 84.56 165 SER A N 1
ATOM 1269 C CA . SER A 1 165 ? -4.567 2.194 -6.584 1.00 84.56 165 SER A CA 1
ATOM 1270 C C . SER A 1 165 ? -5.046 2.995 -5.370 1.00 84.56 165 SER A C 1
ATOM 1272 O O . SER A 1 165 ? -4.653 4.150 -5.231 1.00 84.56 165 SER A O 1
ATOM 1274 N N . PHE A 1 166 ? -5.835 2.406 -4.463 1.00 83.75 166 PHE A N 1
ATOM 1275 C CA . PHE A 1 166 ? -6.294 3.092 -3.247 1.00 83.75 166 PHE A CA 1
ATOM 1276 C C . PHE A 1 166 ? -5.188 3.275 -2.212 1.00 83.75 166 PHE A C 1
ATOM 1278 O O . PHE A 1 166 ? -5.262 4.180 -1.384 1.00 83.75 166 PHE A O 1
ATOM 1285 N N . LEU A 1 167 ? -4.189 2.395 -2.231 1.00 83.81 167 LEU A N 1
ATOM 1286 C CA . LEU A 1 167 ? -3.106 2.399 -1.255 1.00 83.81 167 LEU A CA 1
ATOM 1287 C C . LEU A 1 167 ? -1.955 3.315 -1.681 1.00 83.81 167 LEU A C 1
ATOM 1289 O O . LEU A 1 167 ? -1.167 3.752 -0.844 1.00 83.81 167 LEU A O 1
ATOM 1293 N N . ILE A 1 168 ? -1.857 3.619 -2.977 1.00 85.19 168 ILE A N 1
ATOM 1294 C CA . ILE A 1 168 ? -0.749 4.386 -3.530 1.00 85.19 168 ILE A CA 1
ATOM 1295 C C . ILE A 1 168 ? -1.153 5.860 -3.681 1.00 85.19 168 ILE A C 1
ATOM 1297 O O . ILE A 1 168 ? -2.112 6.153 -4.397 1.00 85.19 168 ILE A O 1
ATOM 1301 N N . PRO A 1 169 ? -0.416 6.814 -3.077 1.00 84.38 169 PRO A N 1
ATOM 1302 C CA . PRO A 1 169 ? -0.679 8.234 -3.244 1.00 84.38 169 PRO A CA 1
ATOM 1303 C C . PRO A 1 169 ? -0.683 8.638 -4.723 1.00 84.38 169 PRO A C 1
ATOM 1305 O O . PRO A 1 169 ? 0.241 8.275 -5.457 1.00 84.38 169 PRO A O 1
ATOM 1308 N N . PRO A 1 170 ? -1.667 9.433 -5.176 1.00 84.19 170 PRO A N 1
ATOM 1309 C CA . PRO A 1 170 ? -1.756 9.839 -6.576 1.00 84.19 170 PRO A CA 1
ATOM 1310 C C . PRO A 1 170 ? -0.564 10.700 -7.015 1.00 84.19 170 PRO A C 1
ATOM 1312 O O . PRO A 1 170 ? -0.216 10.694 -8.192 1.00 84.19 170 PRO A O 1
ATOM 1315 N N . ASP A 1 171 ? 0.088 11.404 -6.081 1.00 86.88 171 ASP A N 1
ATOM 1316 C CA . ASP A 1 171 ? 1.277 12.215 -6.357 1.00 86.88 171 ASP A CA 1
ATOM 1317 C C . ASP A 1 171 ? 2.534 11.377 -6.644 1.00 86.88 171 ASP A C 1
ATOM 1319 O O . ASP A 1 171 ? 3.475 11.884 -7.252 1.00 86.88 171 ASP A O 1
ATOM 1323 N N . ARG A 1 172 ? 2.550 10.102 -6.225 1.00 92.94 172 ARG A N 1
ATOM 1324 C CA . ARG A 1 172 ? 3.697 9.183 -6.288 1.00 92.94 172 ARG A CA 1
ATOM 1325 C C . ARG A 1 172 ? 4.983 9.742 -5.657 1.00 92.94 172 ARG A C 1
ATOM 1327 O O . ARG A 1 172 ? 6.065 9.233 -5.939 1.00 92.94 172 ARG A O 1
ATOM 1334 N N . ILE A 1 173 ? 4.884 10.763 -4.806 1.00 92.88 173 ILE A N 1
ATOM 1335 C CA . ILE A 1 173 ? 6.019 11.433 -4.150 1.00 92.88 173 ILE A CA 1
ATOM 1336 C C . ILE A 1 173 ? 6.157 10.966 -2.706 1.00 92.88 173 ILE A C 1
ATOM 1338 O O . ILE A 1 173 ? 7.257 10.947 -2.175 1.00 92.88 173 ILE A O 1
ATOM 1342 N N . ASN A 1 174 ? 5.074 10.586 -2.040 1.00 90.75 174 ASN A N 1
ATOM 1343 C CA . ASN A 1 174 ? 5.163 10.137 -0.655 1.00 90.75 174 ASN A CA 1
ATOM 1344 C C . ASN A 1 174 ? 5.198 8.611 -0.598 1.00 90.75 174 ASN A C 1
ATOM 1346 O O . ASN A 1 174 ? 4.380 7.952 -1.237 1.00 90.75 174 ASN A O 1
ATOM 1350 N N . VAL A 1 175 ? 6.136 8.043 0.168 1.00 91.12 175 VAL A N 1
ATOM 1351 C CA . VAL A 1 175 ? 6.164 6.595 0.424 1.00 91.12 175 VAL A CA 1
ATOM 1352 C C . VAL A 1 175 ? 4.938 6.240 1.259 1.00 91.12 175 VAL A C 1
ATOM 1354 O O . VAL A 1 175 ? 4.835 6.707 2.398 1.00 91.12 175 VAL A O 1
ATOM 1357 N N . PRO A 1 176 ? 3.997 5.436 0.731 1.00 87.00 176 PRO A N 1
ATOM 1358 C CA . PRO A 1 176 ? 2.862 5.021 1.521 1.00 87.00 176 PRO A CA 1
ATOM 1359 C C . PRO A 1 176 ? 3.328 4.201 2.720 1.00 87.00 176 PRO A C 1
ATOM 1361 O O . PRO A 1 176 ? 4.253 3.388 2.646 1.00 87.00 176 PRO A O 1
ATOM 1364 N N . SER A 1 177 ? 2.638 4.389 3.835 1.00 81.31 177 SER A N 1
ATOM 1365 C CA . SER A 1 177 ? 2.933 3.671 5.070 1.00 81.31 177 SER A CA 1
ATOM 1366 C C . SER A 1 177 ? 2.748 2.166 4.899 1.00 81.31 177 SER A C 1
ATOM 1368 O O . SER A 1 177 ? 1.811 1.734 4.238 1.00 81.31 177 SER A O 1
ATOM 1370 N N . GLY A 1 178 ? 3.650 1.370 5.475 1.00 78.81 178 GLY A N 1
ATOM 1371 C CA . GLY A 1 178 ? 3.642 -0.091 5.338 1.00 78.81 178 GLY A CA 1
ATOM 1372 C C . GLY A 1 178 ? 4.205 -0.620 4.014 1.00 78.81 178 GLY A C 1
ATOM 1373 O O . GLY A 1 178 ? 4.371 -1.828 3.883 1.00 78.81 178 GLY A O 1
ATOM 1374 N N . SER A 1 179 ? 4.536 0.248 3.053 1.00 88.31 179 SER A N 1
ATOM 1375 C CA . SER A 1 179 ? 5.278 -0.169 1.862 1.00 88.31 179 SER A CA 1
ATOM 1376 C C . SER A 1 179 ? 6.783 -0.224 2.134 1.00 88.31 179 SER A C 1
ATOM 1378 O O . SER A 1 179 ? 7.313 0.513 2.970 1.00 88.31 179 SER A O 1
ATOM 1380 N N . ILE A 1 180 ? 7.484 -1.096 1.412 1.00 92.56 180 ILE A N 1
ATOM 1381 C CA . ILE A 1 180 ? 8.939 -1.253 1.495 1.00 92.56 180 ILE A CA 1
ATOM 1382 C C . ILE A 1 180 ? 9.586 -1.060 0.125 1.00 92.56 180 ILE A C 1
ATOM 1384 O O . ILE A 1 180 ? 9.003 -1.413 -0.901 1.00 92.56 180 ILE A O 1
ATOM 1388 N N . LEU A 1 181 ? 10.812 -0.529 0.113 1.00 96.25 181 LEU A N 1
ATOM 1389 C CA . LEU A 1 181 ? 11.643 -0.501 -1.090 1.00 96.25 181 LEU A CA 1
ATOM 1390 C C . LEU A 1 181 ? 11.988 -1.943 -1.475 1.00 96.25 181 LEU A C 1
ATOM 1392 O O . LEU A 1 181 ? 12.548 -2.687 -0.665 1.00 96.25 181 LEU A O 1
ATOM 1396 N N . LEU A 1 182 ? 11.647 -2.352 -2.696 1.00 96.81 182 LEU A N 1
ATOM 1397 C CA . LEU A 1 182 ? 11.824 -3.742 -3.103 1.00 96.81 182 LEU A CA 1
ATOM 1398 C C . LEU A 1 182 ? 13.299 -4.066 -3.372 1.00 96.81 182 LEU A C 1
ATOM 1400 O O . LEU A 1 182 ? 14.049 -3.269 -3.931 1.00 96.81 182 LEU A O 1
ATOM 1404 N N . THR A 1 183 ? 13.725 -5.270 -2.996 1.00 97.69 183 THR A N 1
ATOM 1405 C CA . THR A 1 183 ? 15.077 -5.796 -3.238 1.00 97.69 183 THR A CA 1
ATOM 1406 C C . THR A 1 183 ? 15.007 -7.075 -4.072 1.00 97.69 183 THR A C 1
ATOM 1408 O O . THR A 1 183 ? 13.946 -7.682 -4.196 1.00 97.69 183 THR A O 1
ATOM 1411 N N . GLY A 1 184 ? 16.125 -7.470 -4.689 1.00 96.00 184 GLY A N 1
ATOM 1412 C CA . GLY A 1 184 ? 16.192 -8.719 -5.463 1.00 96.00 184 GLY A CA 1
ATOM 1413 C C . GLY A 1 184 ? 15.489 -8.678 -6.824 1.00 96.00 184 GLY A C 1
ATOM 1414 O O . GLY A 1 184 ? 15.143 -9.730 -7.350 1.00 96.00 184 GLY A O 1
ATOM 1415 N N . GLY A 1 185 ? 15.276 -7.487 -7.391 1.00 97.06 185 GLY A N 1
ATOM 1416 C CA . GLY A 1 185 ? 14.708 -7.337 -8.730 1.00 97.06 185 GLY A CA 1
ATOM 1417 C C . GLY A 1 185 ? 15.632 -7.923 -9.796 1.00 97.06 185 GLY A C 1
ATOM 1418 O O . GLY A 1 185 ? 16.854 -7.890 -9.641 1.00 97.06 185 GLY A O 1
ATOM 1419 N N . ILE A 1 186 ? 15.055 -8.449 -10.873 1.00 97.31 186 ILE A N 1
ATOM 1420 C CA . ILE A 1 186 ? 15.780 -9.037 -12.002 1.00 97.31 186 ILE A CA 1
ATOM 1421 C C . ILE A 1 186 ? 15.509 -8.202 -13.254 1.00 97.31 186 ILE A C 1
ATOM 1423 O O . ILE A 1 186 ? 14.360 -7.932 -13.599 1.00 97.31 186 ILE A O 1
ATOM 1427 N N . GLY A 1 187 ? 16.571 -7.792 -13.948 1.00 95.81 187 GLY A N 1
ATOM 1428 C CA . GLY A 1 187 ? 16.468 -7.052 -15.201 1.00 95.81 187 GLY A CA 1
ATOM 1429 C C . GLY A 1 187 ? 15.744 -7.874 -16.266 1.00 95.81 187 GLY A C 1
ATOM 1430 O O . GLY A 1 187 ? 16.183 -8.971 -16.607 1.00 95.81 187 GLY A O 1
ATOM 1431 N N . LEU A 1 188 ? 14.657 -7.329 -16.812 1.00 94.00 188 LEU A N 1
ATOM 1432 C CA . LEU A 1 188 ? 13.772 -7.988 -17.780 1.00 94.00 188 LEU A CA 1
ATOM 1433 C C . LEU A 1 188 ? 14.478 -8.464 -19.066 1.00 94.00 188 LEU A C 1
ATOM 1435 O O . LEU A 1 188 ? 14.080 -9.462 -19.654 1.00 94.00 188 LEU A O 1
ATOM 1439 N N . SER A 1 189 ? 15.522 -7.763 -19.501 1.00 93.19 189 SER A N 1
ATOM 1440 C CA . SER A 1 189 ? 16.316 -8.063 -20.701 1.00 93.19 189 SER A CA 1
ATOM 1441 C C . SER A 1 189 ? 17.668 -8.701 -20.390 1.00 93.19 189 SER A C 1
ATOM 1443 O O . SER A 1 189 ? 18.177 -9.485 -21.186 1.00 93.19 189 SER A O 1
ATOM 1445 N N . THR A 1 190 ? 18.264 -8.380 -19.240 1.00 93.62 190 THR A N 1
ATOM 1446 C CA . THR A 1 190 ? 19.621 -8.826 -18.891 1.00 93.62 190 THR A CA 1
ATOM 1447 C C . THR A 1 190 ? 19.633 -10.074 -18.016 1.00 93.62 190 THR A C 1
ATOM 1449 O O . THR A 1 190 ? 20.662 -10.739 -17.927 1.00 93.62 190 THR A O 1
ATOM 1452 N N . GLY A 1 191 ? 18.532 -10.382 -17.323 1.00 94.12 191 GLY A N 1
ATOM 1453 C CA . GLY A 1 191 ? 18.471 -11.443 -16.313 1.00 94.12 191 GLY A CA 1
ATOM 1454 C C . GLY A 1 191 ? 19.353 -11.186 -15.084 1.00 94.12 191 GLY A C 1
ATOM 1455 O O . GLY A 1 191 ? 19.476 -12.048 -14.218 1.00 94.12 191 GLY A O 1
ATOM 1456 N N . THR A 1 192 ? 19.990 -10.016 -14.996 1.00 96.94 192 THR A N 1
ATOM 1457 C CA . THR A 1 192 ? 20.899 -9.654 -13.906 1.00 96.94 192 THR A CA 1
ATOM 1458 C C . THR A 1 192 ? 20.129 -9.079 -12.730 1.00 96.94 192 THR A C 1
ATOM 1460 O O . THR A 1 192 ? 19.139 -8.374 -12.921 1.00 96.94 192 THR A O 1
ATOM 1463 N N . GLN A 1 193 ? 20.624 -9.303 -11.515 1.00 97.00 193 GLN A N 1
ATOM 1464 C CA . GLN A 1 193 ? 20.069 -8.656 -10.332 1.00 97.00 193 GLN A CA 1
ATOM 1465 C C . GLN A 1 193 ? 20.250 -7.133 -10.406 1.00 97.00 193 GLN A C 1
ATOM 1467 O O . GLN A 1 193 ? 21.331 -6.645 -10.742 1.00 97.00 193 GLN A O 1
ATOM 1472 N N . LEU A 1 194 ? 19.187 -6.398 -10.092 1.00 96.62 194 LEU A N 1
ATOM 1473 C CA . LEU A 1 194 ? 19.166 -4.941 -10.034 1.00 96.62 194 LEU A CA 1
ATOM 1474 C C . LEU A 1 194 ? 19.386 -4.438 -8.596 1.00 96.62 194 LEU A C 1
ATOM 1476 O O . LEU A 1 194 ? 19.085 -5.157 -7.632 1.00 96.62 194 LEU A O 1
ATOM 1480 N N . PRO A 1 195 ? 19.874 -3.195 -8.428 1.00 96.75 195 PRO A N 1
ATOM 1481 C CA . PRO A 1 195 ? 19.876 -2.523 -7.134 1.00 96.75 195 PRO A CA 1
ATOM 1482 C C . PRO A 1 195 ? 18.469 -2.417 -6.503 1.00 96.75 195 PRO A C 1
ATOM 1484 O O . PRO A 1 195 ? 17.453 -2.520 -7.196 1.00 96.75 195 PRO A O 1
ATOM 1487 N N . PRO A 1 196 ? 18.371 -2.209 -5.177 1.00 97.38 196 PRO A N 1
ATOM 1488 C CA . PRO A 1 196 ? 17.094 -1.981 -4.503 1.00 97.38 196 PRO A CA 1
ATOM 1489 C C . PRO A 1 196 ? 16.277 -0.836 -5.116 1.00 97.38 196 PRO A C 1
ATOM 1491 O O . PRO A 1 196 ? 16.771 0.277 -5.276 1.00 97.38 196 PRO A O 1
ATOM 1494 N N . GLY A 1 197 ? 15.012 -1.114 -5.417 1.00 97.06 197 GLY A N 1
ATOM 1495 C CA . GLY A 1 197 ? 14.073 -0.210 -6.069 1.00 97.06 197 GLY A CA 1
ATOM 1496 C C . GLY A 1 197 ? 14.321 0.059 -7.554 1.00 97.06 197 GLY A C 1
ATOM 1497 O O . GLY A 1 197 ? 13.494 0.737 -8.155 1.00 97.06 197 GLY A O 1
ATOM 1498 N N . ASP A 1 198 ? 15.409 -0.414 -8.159 1.00 96.56 198 ASP A N 1
ATOM 1499 C CA . ASP A 1 198 ? 15.666 -0.175 -9.579 1.00 96.56 198 ASP A CA 1
ATOM 1500 C C . ASP A 1 198 ? 14.701 -0.967 -10.470 1.00 96.56 198 ASP A C 1
ATOM 1502 O O . ASP A 1 198 ? 14.232 -2.054 -10.135 1.00 96.56 198 ASP A O 1
ATOM 1506 N N . MET A 1 199 ? 14.419 -0.412 -11.645 1.00 95.88 199 MET A N 1
ATOM 1507 C CA . MET A 1 199 ? 13.550 -1.016 -12.648 1.00 95.88 199 MET A CA 1
ATOM 1508 C C . MET A 1 199 ? 14.183 -0.891 -14.027 1.00 95.88 199 MET A C 1
ATOM 1510 O O . MET A 1 199 ? 14.913 0.064 -14.282 1.00 95.88 199 MET A O 1
ATOM 1514 N N . GLN A 1 200 ? 13.911 -1.847 -14.917 1.00 93.88 200 GLN A N 1
ATOM 1515 C CA . GLN A 1 200 ? 14.529 -1.865 -16.242 1.00 93.88 200 GLN A CA 1
ATOM 1516 C C . GLN A 1 200 ? 13.539 -1.438 -17.328 1.00 93.88 200 GLN A C 1
ATOM 1518 O O . GLN A 1 200 ? 12.862 -2.268 -17.944 1.00 93.88 200 GLN A O 1
ATOM 1523 N N . ILE A 1 201 ? 13.484 -0.128 -17.569 1.00 95.69 201 ILE A N 1
ATOM 1524 C CA . ILE A 1 201 ? 12.643 0.485 -18.605 1.00 95.69 201 ILE A CA 1
ATOM 1525 C C . ILE A 1 201 ? 13.007 -0.046 -20.001 1.00 95.69 201 ILE A C 1
ATOM 1527 O O . ILE A 1 201 ? 12.134 -0.321 -20.826 1.00 95.69 201 ILE A O 1
ATOM 1531 N N . GLU A 1 202 ? 14.297 -0.273 -20.249 1.00 94.94 202 GLU A N 1
ATOM 1532 C CA . GLU A 1 202 ? 14.831 -0.786 -21.511 1.00 94.94 202 GLU A CA 1
ATOM 1533 C C . GLU A 1 202 ? 14.250 -2.156 -21.854 1.00 94.94 202 GLU A C 1
ATOM 1535 O O . GLU A 1 202 ? 13.873 -2.404 -23.001 1.00 94.94 202 GLU A O 1
ATOM 1540 N N . GLY A 1 203 ? 14.144 -3.041 -20.860 1.00 94.19 203 GLY A N 1
ATOM 1541 C CA . GLY A 1 203 ? 13.604 -4.380 -21.059 1.00 94.19 203 GLY A CA 1
ATOM 1542 C C . GLY A 1 203 ? 12.107 -4.363 -21.355 1.00 94.19 203 GLY A C 1
ATOM 1543 O O . GLY A 1 203 ? 11.648 -5.130 -22.200 1.00 94.19 203 GLY A O 1
ATOM 1544 N N . TYR A 1 204 ? 11.366 -3.434 -20.746 1.00 95.12 204 TYR A N 1
ATOM 1545 C CA . TYR A 1 204 ? 9.957 -3.211 -21.066 1.00 95.12 204 TYR A CA 1
ATOM 1546 C C . TYR A 1 204 ? 9.763 -2.734 -22.509 1.00 95.12 204 TYR A C 1
ATOM 1548 O O . TYR A 1 204 ? 9.030 -3.373 -23.263 1.00 95.12 204 TYR A O 1
ATOM 1556 N N . CYS A 1 205 ? 10.470 -1.677 -22.932 1.00 95.69 205 CYS A N 1
ATOM 1557 C CA . CYS A 1 205 ? 10.377 -1.200 -24.315 1.00 95.69 205 CYS A CA 1
ATOM 1558 C C . CYS A 1 205 ? 10.822 -2.279 -25.315 1.00 95.69 205 CYS A C 1
ATOM 1560 O O . CYS A 1 205 ? 10.149 -2.486 -26.323 1.00 95.69 205 CYS A O 1
ATOM 1562 N N . THR A 1 206 ? 11.893 -3.023 -25.012 1.00 94.81 206 THR A N 1
ATOM 1563 C CA . THR A 1 206 ? 12.385 -4.111 -25.876 1.00 94.81 206 THR A CA 1
ATOM 1564 C C . THR A 1 206 ? 11.342 -5.216 -26.039 1.00 94.81 206 THR A C 1
ATOM 1566 O O . THR A 1 206 ? 11.137 -5.701 -27.150 1.00 94.81 206 THR A O 1
ATOM 1569 N N . GLY A 1 207 ? 10.631 -5.579 -24.965 1.00 91.31 207 GLY A N 1
ATOM 1570 C CA . GLY A 1 207 ? 9.533 -6.551 -25.015 1.00 91.31 207 GLY A CA 1
ATOM 1571 C C . GLY A 1 207 ? 8.367 -6.121 -25.913 1.00 91.31 207 GLY A C 1
ATOM 1572 O O . GLY A 1 207 ? 7.648 -6.971 -26.433 1.00 91.31 207 GLY A O 1
ATOM 1573 N N . LEU A 1 208 ? 8.217 -4.815 -26.145 1.00 91.38 208 LEU A N 1
ATOM 1574 C CA . LEU A 1 208 ? 7.244 -4.235 -27.071 1.00 91.38 208 LEU A CA 1
ATOM 1575 C C . LEU A 1 208 ? 7.802 -4.018 -28.493 1.00 91.38 208 LEU A C 1
ATOM 1577 O O . LEU A 1 208 ? 7.073 -3.556 -29.367 1.00 91.38 208 LEU A O 1
ATOM 1581 N N . GLY A 1 209 ? 9.075 -4.342 -28.746 1.00 93.19 209 GLY A N 1
ATOM 1582 C CA . GLY A 1 209 ? 9.744 -4.090 -30.029 1.00 93.19 209 GLY A CA 1
ATOM 1583 C C . GLY A 1 209 ? 10.259 -2.655 -30.206 1.00 93.19 209 GLY A C 1
ATOM 1584 O O . GLY A 1 209 ? 10.490 -2.224 -31.335 1.00 93.19 209 GLY A O 1
ATOM 1585 N N . TYR A 1 210 ? 10.443 -1.922 -29.107 1.00 95.50 210 TYR A N 1
ATOM 1586 C CA . TYR A 1 210 ? 10.887 -0.528 -29.073 1.00 95.50 210 TYR A CA 1
ATOM 1587 C C . TYR A 1 210 ? 12.219 -0.357 -28.330 1.00 95.50 210 TYR A C 1
ATOM 1589 O O . TYR A 1 210 ? 12.691 -1.252 -27.633 1.00 95.50 210 TYR A O 1
ATOM 1597 N N . THR A 1 211 ? 12.819 0.829 -28.445 1.00 95.94 211 THR A N 1
ATOM 1598 C CA . THR A 1 211 ? 13.994 1.231 -27.649 1.00 95.94 211 THR A CA 1
ATOM 1599 C C . THR A 1 211 ? 13.588 2.251 -26.591 1.00 95.94 211 THR A C 1
ATOM 1601 O O . THR A 1 211 ? 12.738 3.093 -26.859 1.00 95.94 211 THR A O 1
ATOM 1604 N N . ALA A 1 212 ? 14.143 2.178 -25.383 1.00 96.06 212 ALA A N 1
ATOM 1605 C CA . ALA A 1 212 ? 13.854 3.170 -24.347 1.00 96.06 212 ALA A CA 1
ATOM 1606 C C . ALA A 1 212 ? 14.640 4.468 -24.578 1.00 96.06 212 ALA A C 1
ATOM 1608 O O . ALA A 1 212 ? 15.767 4.443 -25.076 1.00 96.06 212 ALA A O 1
ATOM 1609 N N . ASP A 1 213 ? 14.040 5.589 -24.196 1.00 96.88 213 ASP A N 1
ATOM 1610 C CA . ASP A 1 213 ? 14.664 6.909 -24.139 1.00 96.88 213 ASP A CA 1
ATOM 1611 C C . ASP A 1 213 ? 13.962 7.763 -23.074 1.00 96.88 213 ASP A C 1
ATOM 1613 O O . ASP A 1 213 ? 12.937 7.358 -22.513 1.00 96.88 213 ASP A O 1
ATOM 1617 N N . HIS A 1 214 ? 14.505 8.936 -22.770 1.00 95.88 214 HIS A N 1
ATOM 1618 C CA . HIS A 1 214 ? 13.949 9.810 -21.745 1.00 95.88 214 HIS A CA 1
ATOM 1619 C C . HIS A 1 214 ? 14.092 11.294 -22.091 1.00 95.88 214 HIS A C 1
ATOM 1621 O O . HIS A 1 214 ? 14.985 11.727 -22.818 1.00 95.88 214 HIS A O 1
ATOM 1627 N N . THR A 1 215 ? 13.191 12.100 -21.536 1.00 94.25 215 THR A N 1
ATOM 1628 C CA . THR A 1 215 ? 13.373 13.550 -21.419 1.00 94.25 215 THR A CA 1
ATOM 1629 C C . THR A 1 215 ? 14.085 13.854 -20.097 1.00 94.25 215 THR A C 1
ATOM 1631 O O . THR A 1 215 ? 14.594 12.960 -19.419 1.00 94.25 215 THR A O 1
ATOM 1634 N N . GLU A 1 216 ? 14.129 15.117 -19.675 1.00 93.94 216 GLU A N 1
ATOM 1635 C CA . GLU A 1 216 ? 14.550 15.432 -18.305 1.00 93.94 216 GLU A CA 1
ATOM 1636 C C . GLU A 1 216 ? 13.599 14.819 -17.262 1.00 93.94 216 GLU A C 1
ATOM 1638 O O . GLU A 1 216 ? 14.032 14.420 -16.180 1.00 93.94 216 GLU A O 1
ATOM 1643 N N . THR A 1 217 ? 12.306 14.715 -17.580 1.00 91.69 217 THR A N 1
ATOM 1644 C CA . THR A 1 217 ? 11.256 14.378 -16.614 1.00 91.69 217 THR A CA 1
ATOM 1645 C C . THR A 1 217 ? 10.753 12.950 -16.711 1.00 91.69 217 THR A C 1
ATOM 1647 O O . THR A 1 217 ? 10.484 12.358 -15.662 1.00 91.69 217 THR A O 1
ATOM 1650 N N . ASP A 1 218 ? 10.650 12.403 -17.922 1.00 92.38 218 ASP A N 1
ATOM 1651 C CA . ASP A 1 218 ? 9.835 11.221 -18.202 1.00 92.38 218 ASP A CA 1
ATOM 1652 C C . ASP A 1 218 ? 10.545 10.226 -19.118 1.00 92.38 218 ASP A C 1
ATOM 1654 O O . ASP A 1 218 ? 11.391 10.592 -19.935 1.00 92.38 218 ASP A O 1
ATOM 1658 N N . TRP A 1 219 ? 10.147 8.961 -19.003 1.00 96.38 219 TRP A N 1
ATOM 1659 C CA . TRP A 1 219 ? 10.563 7.887 -19.899 1.00 96.38 219 TRP A CA 1
ATOM 1660 C C . TRP A 1 219 ? 9.572 7.706 -21.045 1.00 96.38 219 TRP A C 1
ATOM 1662 O O . TRP A 1 219 ? 8.367 7.919 -20.895 1.00 96.38 219 TRP A O 1
ATOM 1672 N N . PHE A 1 220 ? 10.071 7.248 -22.187 1.00 96.19 220 PHE A N 1
ATOM 1673 C CA . PHE A 1 220 ? 9.246 6.844 -23.317 1.00 96.19 220 PHE A CA 1
ATOM 1674 C C . PHE A 1 220 ? 9.924 5.745 -24.138 1.00 96.19 220 PHE A C 1
ATOM 1676 O O . PHE A 1 220 ? 11.139 5.556 -24.092 1.00 96.19 220 PHE A O 1
ATOM 1683 N N . CYS A 1 221 ? 9.126 5.016 -24.913 1.00 96.50 221 CYS A N 1
ATOM 1684 C CA . CYS A 1 221 ? 9.630 4.077 -25.908 1.00 96.50 221 CYS A CA 1
ATOM 1685 C C . CYS A 1 221 ? 9.654 4.733 -27.301 1.00 96.50 221 CYS A C 1
ATOM 1687 O O . CYS A 1 221 ? 8.724 5.456 -27.676 1.00 96.50 221 CYS A O 1
ATOM 1689 N N . LYS A 1 222 ? 10.699 4.455 -28.085 1.00 96.31 222 LYS A N 1
ATOM 1690 C CA . LYS A 1 222 ? 10.894 4.901 -29.470 1.00 96.31 222 LYS A CA 1
ATOM 1691 C C . LYS A 1 222 ? 10.789 3.755 -30.463 1.00 96.31 222 LYS A C 1
ATOM 1693 O O . LYS A 1 222 ? 11.284 2.653 -30.210 1.00 96.31 222 LYS A O 1
ATOM 1698 N N . ASP A 1 223 ? 10.218 4.055 -31.622 1.00 93.81 223 ASP A N 1
ATOM 1699 C CA . ASP A 1 223 ? 10.222 3.158 -32.776 1.00 93.81 223 ASP A CA 1
ATOM 1700 C C . ASP A 1 223 ? 11.599 3.066 -33.463 1.00 93.81 223 ASP A C 1
ATOM 1702 O O . ASP A 1 223 ? 12.551 3.771 -33.122 1.00 93.81 223 ASP A O 1
ATOM 1706 N N . ALA A 1 224 ? 11.712 2.175 -34.452 1.00 92.19 224 ALA A N 1
ATOM 1707 C CA . ALA A 1 224 ? 12.941 1.990 -35.228 1.00 92.19 224 ALA A CA 1
ATOM 1708 C C . ALA A 1 224 ? 13.332 3.224 -36.069 1.00 92.19 224 ALA A C 1
ATOM 1710 O O . ALA A 1 224 ? 14.482 3.337 -36.490 1.00 92.19 224 ALA A O 1
ATOM 1711 N N . ALA A 1 225 ? 12.393 4.144 -36.312 1.00 92.69 225 ALA A N 1
ATOM 1712 C CA . ALA A 1 225 ? 12.624 5.419 -36.985 1.00 92.69 225 ALA A CA 1
ATOM 1713 C C . ALA A 1 225 ? 12.968 6.553 -35.996 1.00 92.69 225 ALA A C 1
ATOM 1715 O O . ALA A 1 225 ? 13.106 7.703 -36.412 1.00 92.69 225 ALA A O 1
ATOM 1716 N N . ASN A 1 226 ? 13.165 6.225 -34.712 1.00 88.75 226 ASN A N 1
ATOM 1717 C CA . ASN A 1 226 ? 13.509 7.139 -33.627 1.00 88.75 226 ASN A CA 1
ATOM 1718 C C . ASN A 1 226 ? 12.407 8.163 -33.289 1.00 88.75 226 ASN A C 1
ATOM 1720 O O . ASN A 1 226 ? 12.695 9.203 -32.693 1.00 88.75 226 ASN A O 1
ATOM 1724 N N . ASN A 1 227 ? 11.148 7.874 -33.632 1.00 87.38 227 ASN A N 1
ATOM 1725 C CA . ASN A 1 227 ? 10.014 8.689 -33.209 1.00 87.38 227 ASN A CA 1
ATOM 1726 C C . ASN A 1 227 ? 9.563 8.272 -31.800 1.00 87.38 227 ASN A C 1
ATOM 1728 O O . ASN A 1 227 ? 9.500 7.070 -31.515 1.00 87.38 227 ASN A O 1
ATOM 1732 N N . PRO A 1 228 ? 9.207 9.229 -30.921 1.00 81.00 228 PRO A N 1
ATOM 1733 C CA . PRO A 1 228 ? 8.583 8.910 -29.644 1.00 81.00 228 PRO A CA 1
ATOM 1734 C C . PRO A 1 228 ? 7.222 8.266 -29.914 1.00 81.00 228 PRO A C 1
ATOM 1736 O O . PRO A 1 228 ? 6.363 8.862 -30.563 1.00 81.00 228 PRO A O 1
ATOM 1739 N N . PHE A 1 229 ? 7.045 7.033 -29.447 1.00 77.38 229 PHE A N 1
ATOM 1740 C CA . PHE A 1 229 ? 5.855 6.247 -29.752 1.00 77.38 229 PHE A CA 1
ATOM 1741 C C . PHE A 1 229 ? 4.891 6.217 -28.565 1.00 77.38 229 PHE A C 1
ATOM 1743 O O . PHE A 1 229 ? 3.718 6.554 -28.715 1.00 77.38 229 PHE A O 1
ATOM 1750 N N . VAL A 1 230 ? 5.386 5.853 -27.376 1.00 79.06 230 VAL A N 1
ATOM 1751 C CA . VAL A 1 230 ? 4.557 5.672 -26.174 1.00 79.06 230 VAL A CA 1
ATOM 1752 C C . VAL A 1 230 ? 5.248 6.307 -24.966 1.00 79.06 230 VAL A C 1
ATOM 1754 O O . VAL A 1 230 ? 6.326 5.837 -24.585 1.00 79.06 230 VAL A O 1
ATOM 1757 N N . PRO A 1 231 ? 4.671 7.360 -24.354 1.00 88.56 231 PRO A N 1
ATOM 1758 C CA . PRO A 1 231 ? 5.118 7.818 -23.046 1.00 88.56 231 PRO A CA 1
ATOM 1759 C C . PRO A 1 231 ? 4.850 6.725 -22.009 1.00 88.56 231 PRO A C 1
ATOM 1761 O O . PRO A 1 231 ? 3.794 6.093 -22.023 1.00 88.56 231 PRO A O 1
ATOM 1764 N N . ILE A 1 232 ? 5.808 6.499 -21.114 1.00 93.31 232 ILE A N 1
ATOM 1765 C CA . ILE A 1 232 ? 5.671 5.521 -20.036 1.00 93.31 232 ILE A CA 1
ATOM 1766 C C . ILE A 1 232 ? 5.000 6.228 -18.860 1.00 93.31 232 ILE A C 1
ATOM 1768 O O . ILE A 1 232 ? 5.625 7.013 -18.145 1.00 93.31 232 ILE A O 1
ATOM 1772 N N . GLY A 1 233 ? 3.702 5.980 -18.700 1.00 92.62 233 GLY A N 1
ATOM 1773 C CA . GLY A 1 233 ? 2.908 6.512 -17.605 1.00 92.62 233 GLY A CA 1
ATOM 1774 C C . GLY A 1 233 ? 3.070 5.707 -16.317 1.00 92.62 233 GLY A C 1
ATOM 1775 O O . GLY A 1 233 ? 3.747 4.681 -16.253 1.00 92.62 233 GLY A O 1
ATOM 1776 N N . VAL A 1 234 ? 2.400 6.168 -15.260 1.00 92.38 234 VAL A N 1
ATOM 1777 C CA . VAL A 1 234 ? 2.423 5.515 -13.939 1.00 92.38 234 VAL A CA 1
ATOM 1778 C C . VAL A 1 234 ? 1.929 4.067 -13.975 1.00 92.38 234 VAL A C 1
ATOM 1780 O O . VAL A 1 234 ? 2.467 3.227 -13.261 1.00 92.38 234 VAL A O 1
ATOM 1783 N N . ASN A 1 235 ? 0.959 3.749 -14.834 1.00 90.19 235 ASN A N 1
ATOM 1784 C CA . ASN A 1 235 ? 0.431 2.389 -14.956 1.00 90.19 235 ASN A CA 1
ATOM 1785 C C . ASN A 1 235 ? 1.464 1.438 -15.570 1.00 90.19 235 ASN A C 1
ATOM 1787 O O . ASN A 1 235 ? 1.609 0.300 -15.113 1.00 90.19 235 ASN A O 1
ATOM 1791 N N . GLU A 1 236 ? 2.197 1.909 -16.580 1.00 94.56 236 GLU A N 1
ATOM 1792 C CA . GLU A 1 236 ? 3.298 1.175 -17.193 1.00 94.56 236 GLU A CA 1
ATOM 1793 C C . GLU A 1 236 ? 4.445 1.012 -16.193 1.00 94.56 236 GLU A C 1
ATOM 1795 O O . GLU A 1 236 ? 4.928 -0.102 -16.022 1.00 94.56 236 GLU A O 1
ATOM 1800 N N . LEU A 1 237 ? 4.818 2.064 -15.455 1.00 96.50 237 LEU A N 1
ATOM 1801 C CA . LEU A 1 237 ? 5.840 1.975 -14.403 1.00 96.50 237 LEU A CA 1
ATOM 1802 C C . LEU A 1 237 ? 5.471 0.947 -13.324 1.00 96.50 237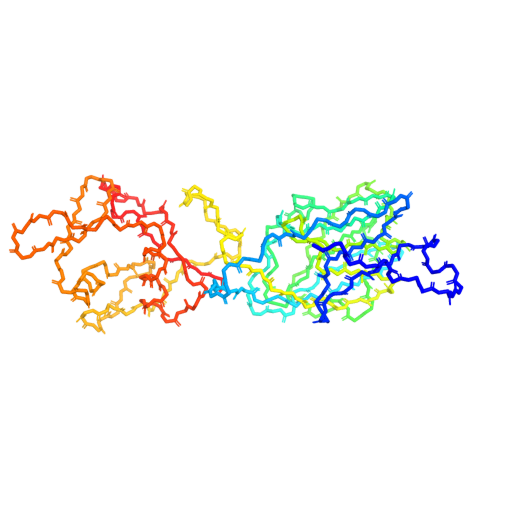 LEU A C 1
ATOM 1804 O O . LEU A 1 237 ? 6.303 0.118 -12.950 1.00 96.50 237 LEU A O 1
ATOM 1808 N N . ASP A 1 238 ? 4.215 0.936 -12.873 1.00 95.38 238 ASP A N 1
ATOM 1809 C CA . ASP A 1 238 ? 3.728 -0.068 -11.927 1.00 95.38 238 ASP A CA 1
ATOM 1810 C C . ASP A 1 238 ? 3.835 -1.483 -12.529 1.00 95.38 238 ASP A C 1
ATOM 1812 O O . ASP A 1 238 ? 4.270 -2.420 -11.857 1.00 95.38 238 ASP A O 1
ATOM 1816 N N . ALA A 1 239 ? 3.502 -1.655 -13.815 1.00 93.38 239 ALA A N 1
ATOM 1817 C CA . ALA A 1 239 ? 3.649 -2.936 -14.510 1.00 93.38 239 ALA A CA 1
ATOM 1818 C C . ALA A 1 239 ? 5.114 -3.391 -14.610 1.00 93.38 239 ALA A C 1
ATOM 1820 O O . ALA A 1 239 ? 5.403 -4.571 -14.394 1.00 93.38 239 ALA A O 1
ATOM 1821 N N . ILE A 1 240 ? 6.039 -2.464 -14.870 1.00 96.69 240 ILE A N 1
ATOM 1822 C CA . ILE A 1 240 ? 7.480 -2.737 -14.909 1.00 96.69 240 ILE A CA 1
ATOM 1823 C C . ILE A 1 240 ? 7.967 -3.179 -13.528 1.00 96.69 240 ILE A C 1
ATOM 1825 O O . ILE A 1 240 ? 8.705 -4.163 -13.436 1.00 96.69 240 ILE A O 1
ATOM 1829 N N . CYS A 1 241 ? 7.520 -2.527 -12.451 1.00 97.50 241 CYS A N 1
ATOM 1830 C CA . CYS A 1 241 ? 7.842 -2.948 -11.088 1.00 97.50 241 CYS A CA 1
ATOM 1831 C C . CYS A 1 241 ? 7.331 -4.361 -10.781 1.00 97.50 241 CYS A C 1
ATOM 1833 O O . CYS A 1 241 ? 8.092 -5.189 -10.271 1.00 97.50 241 CYS A O 1
ATOM 1835 N N . ARG A 1 242 ? 6.081 -4.678 -11.149 1.00 95.19 242 ARG A N 1
ATOM 1836 C CA . ARG A 1 242 ? 5.519 -6.028 -10.967 1.00 95.19 242 ARG A CA 1
ATOM 1837 C C . ARG A 1 242 ? 6.321 -7.090 -11.708 1.00 95.19 242 ARG A C 1
ATOM 1839 O O . ARG A 1 242 ? 6.592 -8.141 -11.133 1.00 95.19 242 ARG A O 1
ATOM 1846 N N . ALA A 1 243 ? 6.725 -6.807 -12.945 1.00 95.31 243 ALA A N 1
ATOM 1847 C CA . ALA A 1 243 ? 7.523 -7.726 -13.749 1.00 95.31 243 ALA A CA 1
ATOM 1848 C C . ALA A 1 243 ? 8.948 -7.896 -13.191 1.00 95.31 243 ALA A C 1
ATOM 1850 O O . ALA A 1 243 ? 9.418 -9.020 -13.044 1.00 95.31 243 ALA A O 1
ATOM 1851 N N . THR A 1 244 ? 9.607 -6.794 -12.821 1.00 96.81 244 THR A N 1
ATOM 1852 C CA . THR A 1 244 ? 11.003 -6.776 -12.343 1.00 96.81 244 THR A CA 1
ATOM 1853 C C . THR A 1 244 ? 11.178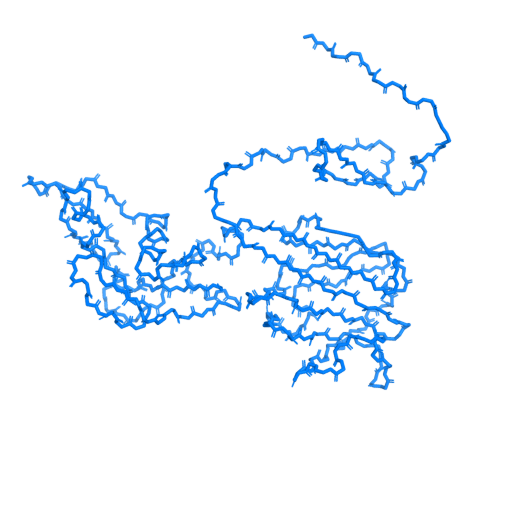 -7.553 -11.037 1.00 96.81 244 THR A C 1
ATOM 1855 O O . THR A 1 244 ? 12.171 -8.255 -10.854 1.00 96.81 244 THR A O 1
ATOM 1858 N N . TYR A 1 245 ? 10.212 -7.443 -10.123 1.00 96.56 245 TYR A N 1
ATOM 1859 C CA . TYR A 1 245 ? 10.272 -8.073 -8.799 1.00 96.56 245 TYR A CA 1
ATOM 1860 C C . TYR A 1 245 ? 9.383 -9.313 -8.668 1.00 96.56 245 TYR A C 1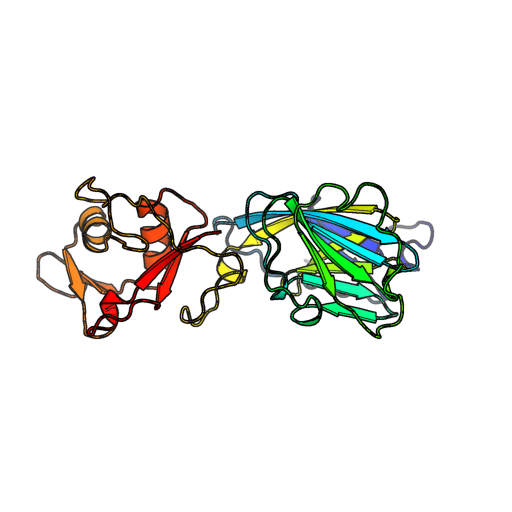
ATOM 1862 O O . TYR A 1 245 ? 9.311 -9.893 -7.587 1.00 96.56 245 TYR A O 1
ATOM 1870 N N . ASN A 1 246 ? 8.688 -9.706 -9.741 1.00 94.75 246 ASN A N 1
ATOM 1871 C CA . ASN A 1 246 ? 7.693 -10.779 -9.741 1.00 94.75 246 ASN A CA 1
ATOM 1872 C C . ASN A 1 246 ? 6.699 -10.674 -8.561 1.00 94.75 246 ASN A C 1
ATOM 1874 O O . ASN A 1 246 ? 6.423 -11.648 -7.857 1.00 94.75 246 ASN A O 1
ATOM 1878 N N . ARG A 1 247 ? 6.193 -9.461 -8.304 1.00 93.56 247 ARG A N 1
ATOM 1879 C CA . ARG A 1 247 ? 5.328 -9.157 -7.154 1.00 93.56 247 ARG A CA 1
ATOM 1880 C C . ARG A 1 247 ? 4.125 -8.343 -7.604 1.00 93.56 247 ARG A C 1
ATOM 1882 O O . ARG A 1 247 ? 4.282 -7.202 -8.012 1.00 93.56 247 ARG A O 1
ATOM 1889 N N . GLN A 1 248 ? 2.920 -8.907 -7.496 1.00 89.31 248 GLN A N 1
ATOM 1890 C CA . GLN A 1 248 ? 1.680 -8.263 -7.967 1.00 89.31 248 GLN A CA 1
ATOM 1891 C C . GLN A 1 248 ? 1.341 -6.962 -7.225 1.00 89.31 248 GLN A C 1
ATOM 1893 O O . GLN A 1 248 ? 0.686 -6.089 -7.784 1.00 89.31 248 GLN A O 1
ATOM 1898 N N . THR A 1 249 ? 1.824 -6.811 -5.992 1.00 89.06 249 THR A N 1
ATOM 1899 C CA . THR A 1 249 ? 1.645 -5.605 -5.171 1.00 89.06 249 THR A CA 1
ATOM 1900 C C . THR A 1 249 ? 2.734 -4.555 -5.390 1.00 89.06 249 THR A C 1
ATOM 1902 O O . THR A 1 249 ? 2.798 -3.591 -4.633 1.00 89.06 249 THR A O 1
ATOM 1905 N N . ALA A 1 250 ? 3.615 -4.735 -6.382 1.00 94.88 250 ALA A N 1
ATOM 1906 C CA . ALA A 1 250 ? 4.661 -3.767 -6.683 1.00 94.88 250 ALA A CA 1
ATOM 1907 C C . ALA A 1 250 ? 4.126 -2.566 -7.476 1.00 94.88 250 ALA A C 1
ATOM 1909 O O . ALA A 1 250 ? 3.280 -2.709 -8.363 1.00 94.88 250 ALA A O 1
ATOM 1910 N N . PHE A 1 251 ? 4.667 -1.392 -7.168 1.00 96.19 251 PHE A N 1
ATOM 1911 C CA . PHE A 1 251 ? 4.317 -0.114 -7.781 1.00 96.19 251 PHE A CA 1
ATOM 1912 C C . PHE A 1 251 ? 5.511 0.846 -7.779 1.00 96.19 251 PHE A C 1
ATOM 1914 O O . PHE A 1 251 ? 6.475 0.660 -7.035 1.00 96.19 251 PHE A O 1
ATOM 1921 N N . ALA A 1 252 ? 5.450 1.877 -8.614 1.00 97.19 252 ALA A N 1
ATOM 1922 C CA . ALA A 1 252 ? 6.488 2.880 -8.765 1.00 97.19 252 ALA A CA 1
ATOM 1923 C C . ALA A 1 252 ? 6.169 4.161 -7.977 1.00 97.19 252 ALA A C 1
ATOM 1925 O O . ALA A 1 252 ? 5.038 4.659 -7.984 1.00 97.19 252 ALA A O 1
ATOM 1926 N N . LEU A 1 253 ? 7.204 4.719 -7.345 1.00 97.06 253 LEU A N 1
ATOM 1927 C CA . LEU A 1 253 ? 7.216 6.037 -6.708 1.00 97.06 253 LEU A CA 1
ATOM 1928 C C . LEU A 1 253 ? 8.422 6.847 -7.177 1.00 97.06 253 LEU A C 1
ATOM 1930 O O . LEU A 1 253 ? 9.485 6.293 -7.456 1.00 97.06 253 LEU A O 1
ATOM 1934 N N . ARG A 1 254 ? 8.298 8.170 -7.193 1.00 95.31 254 ARG A N 1
ATOM 1935 C CA . ARG A 1 254 ? 9.380 9.094 -7.530 1.00 95.31 254 ARG A CA 1
ATOM 1936 C C . ARG A 1 254 ? 10.157 9.480 -6.267 1.00 95.31 254 ARG A C 1
ATOM 1938 O O . ARG A 1 254 ? 9.896 10.512 -5.656 1.00 95.31 254 ARG A O 1
ATOM 1945 N N . GLN A 1 255 ? 11.072 8.608 -5.844 1.00 95.50 255 GLN A N 1
ATOM 1946 C CA . GLN A 1 255 ? 11.859 8.726 -4.600 1.00 95.50 255 GLN A CA 1
ATOM 1947 C C . GLN A 1 255 ? 13.380 8.759 -4.792 1.00 95.50 255 GLN A C 1
ATOM 1949 O O . GLN A 1 255 ? 14.128 8.891 -3.826 1.00 95.50 255 GLN A O 1
ATOM 1954 N N . GLY A 1 256 ? 13.870 8.626 -6.022 1.00 90.31 256 GLY A N 1
ATOM 1955 C CA . GLY A 1 256 ? 15.289 8.779 -6.316 1.00 90.31 256 GLY A CA 1
ATOM 1956 C C . GLY A 1 256 ? 15.759 10.230 -6.182 1.00 90.31 256 GLY A C 1
ATOM 1957 O O . GLY A 1 256 ? 14.982 11.176 -6.295 1.00 90.31 256 GLY A O 1
ATOM 1958 N N . THR A 1 257 ? 17.060 10.390 -5.957 1.00 92.50 257 THR A N 1
ATOM 1959 C CA . THR A 1 257 ? 17.744 11.683 -5.783 1.00 92.50 257 THR A CA 1
ATOM 1960 C C . THR A 1 257 ? 18.700 11.996 -6.936 1.00 92.50 257 THR A C 1
ATOM 1962 O O . THR A 1 257 ? 19.595 12.831 -6.808 1.00 92.50 257 THR A O 1
ATOM 1965 N N . GLY A 1 258 ? 18.538 11.304 -8.064 1.00 91.69 258 GLY A N 1
ATOM 1966 C CA . GLY A 1 258 ? 19.332 11.517 -9.262 1.00 91.69 258 GLY A CA 1
ATOM 1967 C C . GLY A 1 258 ? 19.125 12.922 -9.842 1.00 91.69 258 GLY A C 1
ATOM 1968 O O . GLY A 1 258 ? 18.047 13.508 -9.692 1.00 91.69 258 GLY A O 1
ATOM 1969 N N . PRO A 1 259 ? 20.150 13.467 -10.524 1.00 93.56 259 PRO A N 1
ATOM 1970 C CA . PRO A 1 259 ? 20.097 14.812 -11.095 1.00 93.56 259 PRO A CA 1
ATOM 1971 C C . PRO A 1 259 ? 19.074 14.936 -12.230 1.00 93.56 259 PRO A C 1
ATOM 1973 O O . PRO A 1 259 ? 18.587 16.031 -12.490 1.00 93.56 259 PRO A O 1
ATOM 1976 N N . THR A 1 260 ? 18.737 13.827 -12.890 1.00 95.50 260 THR A N 1
ATOM 1977 C CA . THR A 1 260 ? 17.746 13.780 -13.964 1.00 95.50 260 THR A CA 1
ATOM 1978 C C . THR A 1 260 ? 16.448 13.162 -13.430 1.00 95.50 260 THR A C 1
ATOM 1980 O O . THR A 1 260 ? 16.433 11.965 -13.129 1.00 95.50 260 THR A O 1
ATOM 1983 N N . PRO A 1 261 ? 15.355 13.940 -13.313 1.00 94.00 261 PRO A N 1
ATOM 1984 C CA . PRO A 1 261 ? 14.105 13.493 -12.696 1.00 94.00 261 PRO A CA 1
ATOM 1985 C C . PRO A 1 261 ? 13.464 12.223 -13.280 1.00 94.00 261 PRO A C 1
ATOM 1987 O O . PRO A 1 261 ? 12.730 11.543 -12.556 1.00 94.00 261 PRO A O 1
ATOM 1990 N N . ALA A 1 262 ? 13.731 11.884 -14.544 1.00 94.62 262 ALA A N 1
ATOM 1991 C CA . ALA A 1 262 ? 13.305 10.618 -15.148 1.00 94.62 262 ALA A CA 1
ATOM 1992 C C . ALA A 1 262 ? 13.896 9.385 -14.430 1.00 94.62 262 ALA A C 1
ATOM 1994 O O . ALA A 1 262 ? 13.235 8.360 -14.308 1.00 94.62 262 ALA A O 1
ATOM 1995 N N . PHE A 1 263 ? 15.099 9.470 -13.861 1.00 95.31 263 PHE A N 1
ATOM 1996 C CA . PHE A 1 263 ? 15.751 8.344 -13.171 1.00 95.31 263 PHE A CA 1
ATOM 1997 C C . PHE A 1 263 ? 15.347 8.212 -11.698 1.00 95.31 263 PHE A C 1
ATOM 1999 O O . PHE A 1 263 ? 15.855 7.349 -10.985 1.00 95.31 263 PHE A O 1
ATOM 2006 N N . ASN A 1 264 ? 14.427 9.056 -11.226 1.00 96.44 264 ASN A N 1
ATOM 2007 C CA . ASN A 1 264 ? 14.035 9.083 -9.820 1.00 96.44 264 ASN A CA 1
ATOM 2008 C C . ASN A 1 264 ? 12.899 8.110 -9.486 1.00 96.44 264 ASN A C 1
ATOM 2010 O O . ASN A 1 264 ? 12.432 8.087 -8.349 1.00 96.44 264 ASN A O 1
ATOM 2014 N N . TRP A 1 265 ? 12.456 7.290 -10.436 1.00 97.25 265 TRP A N 1
ATOM 2015 C CA . TRP A 1 265 ? 11.473 6.244 -10.177 1.00 97.25 265 TRP A CA 1
ATOM 2016 C C . TRP A 1 265 ? 12.107 5.048 -9.463 1.00 97.25 265 TRP A C 1
ATOM 2018 O O . TRP A 1 265 ? 13.193 4.585 -9.817 1.00 97.25 265 TRP A O 1
ATOM 2028 N N . ARG A 1 266 ? 11.414 4.548 -8.440 1.00 97.88 266 ARG A N 1
ATOM 2029 C CA . ARG A 1 266 ? 11.809 3.411 -7.609 1.00 97.88 266 ARG A CA 1
ATOM 2030 C C . ARG A 1 266 ? 10.618 2.489 -7.365 1.00 97.88 266 ARG A C 1
ATOM 2032 O O . ARG A 1 266 ? 9.503 2.975 -7.186 1.00 97.88 266 ARG A O 1
ATOM 2039 N N . CYS A 1 267 ? 10.857 1.183 -7.323 1.00 97.88 267 CYS A N 1
ATOM 2040 C CA . CYS A 1 267 ? 9.835 0.182 -7.038 1.00 97.88 267 CYS A CA 1
ATOM 2041 C C . CYS A 1 267 ? 9.674 -0.077 -5.539 1.00 97.88 267 CYS A C 1
ATOM 2043 O O . CYS A 1 267 ? 10.622 -0.444 -4.838 1.00 97.88 267 CYS A O 1
ATOM 2045 N N . TYR A 1 268 ? 8.435 0.045 -5.083 1.00 96.69 268 TYR A N 1
ATOM 2046 C CA . TYR A 1 268 ? 7.974 -0.285 -3.743 1.00 96.69 268 TYR A CA 1
ATOM 2047 C C . TYR A 1 268 ? 6.929 -1.397 -3.817 1.00 96.69 268 TYR A C 1
ATOM 2049 O O . TYR A 1 268 ? 6.405 -1.703 -4.888 1.00 96.69 268 TYR A O 1
ATOM 2057 N N . GLY A 1 269 ? 6.629 -2.021 -2.683 1.00 92.06 269 GLY A N 1
ATOM 2058 C CA . GLY A 1 269 ? 5.523 -2.968 -2.569 1.00 92.06 269 GLY A CA 1
ATOM 2059 C C . GLY A 1 269 ? 5.079 -3.168 -1.126 1.00 92.06 269 GLY A C 1
ATOM 2060 O O . GLY A 1 269 ? 5.815 -2.828 -0.199 1.00 92.06 269 GLY A O 1
ATOM 2061 N N . TYR A 1 270 ? 3.877 -3.723 -0.967 1.00 84.88 270 TYR A N 1
ATOM 2062 C CA . TYR A 1 270 ? 3.321 -4.206 0.306 1.00 84.88 270 TYR A CA 1
ATOM 2063 C C . TYR A 1 270 ? 3.540 -5.696 0.453 1.00 84.88 270 TYR A C 1
ATOM 2065 O O . TYR A 1 270 ? 3.359 -6.417 -0.564 1.00 84.88 270 TYR A O 1
#

Sequence (270 aa):
MAADPVVIEGKEFWKEPFAVYYDTVLVGFCESDPCSLEFAPQQPINEPQVGYALMIGRDKDSLAVFNLTVAGLPLAHLSLVNQSGQLSGTQWQITALNNGQCVVVRTKDEAHLPPGLCNDSSEVVSAFTQAENFWERPFAVYYANRMIGFCAENTCTIDFAVPLSFLIPPDRINVPSGSILLTGGIGLSTGTQLPPGDMQIEGYCTGLGYTADHTETDWFCKDAANNPFVPIGVNELDAICRATYNRQTAFALRQGTGPTPAFNWRCYGY